Protein AF-A0A2V9FLG3-F1 (afdb_monomer_lite)

Secondary structure (DSSP, 8-state):
-HHHHHHHHHHHHHH-HHHHHHHHHHHHHHHHHHHHHHHHHTT--HHHHHHHHHHHH--HHHHHHHHHHTSHHHHHHHHHHHHHHHHHHHHH-HHHHHHHHHHHHHHHHHHHHHHHHHIIIIIS--SSS-GGG--------SS-----SSS-TT--PPPHHHHHHHHHH--SSS----EEEEEEEEEETTEEEEEEEEEE-TTHHHHTTPPPSSS----GGG------------------------------TTTTSTTTTT---TT------------------

Radius of gyration: 42.3 Å; chains: 1; bounding box: 80×62×116 Å

pLDDT: mean 70.0, std 22.3, range [25.36, 97.06]

Sequence (285 aa):
MSLLRNITIGLRSLFRKDQVDRELDEELGAYLEMEVSEKMRQGVSRKDALREVRLERGSLEVTKELVRSGGWEFFVETCWQDLHYSVRMLRKSPGFAAVAIVTLALGIGANTAIFSLTDQILLRDLPVPHPEQLFILRSPGPNHGHTWGDVDQGAQSFSYPMYKDLRERATVF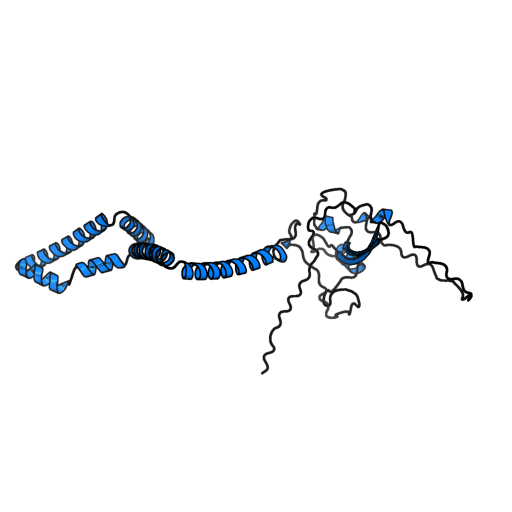SGLLACRRITVNVSGHGETQAAHADLISGNFFQTLEVQPVLGRLFASSDETVAEIQRRPSHLKQAAHGERRPADNCRRDSQGILRSANRFDAGHFYPCHHESANGAEPESNA

Structure (mmCIF, N/CA/C/O backbone):
data_AF-A0A2V9FLG3-F1
#
_entry.id   AF-A0A2V9FLG3-F1
#
loop_
_atom_site.group_PDB
_atom_site.id
_atom_site.type_symbol
_atom_site.label_atom_id
_atom_site.label_alt_id
_atom_site.label_comp_id
_atom_site.label_asym_id
_atom_site.label_entity_id
_atom_site.label_seq_id
_atom_site.pdbx_PDB_ins_code
_atom_site.Cartn_x
_atom_site.Cartn_y
_atom_site.Cartn_z
_atom_site.occupancy
_atom_site.B_iso_or_equiv
_atom_site.auth_seq_id
_atom_site.auth_comp_id
_atom_site.auth_asym_id
_atom_site.auth_atom_id
_atom_site.pdbx_PDB_model_num
ATOM 1 N N . MET A 1 1 ? -12.891 -26.444 23.889 1.00 50.06 1 MET A N 1
ATOM 2 C CA . MET A 1 1 ? -14.357 -26.468 24.122 1.00 50.06 1 MET A CA 1
ATOM 3 C C . MET A 1 1 ? -14.863 -25.413 25.123 1.00 50.06 1 MET A C 1
ATOM 5 O O . MET A 1 1 ? -16.032 -25.070 25.043 1.00 50.06 1 MET A O 1
ATOM 9 N N . SER A 1 2 ? -14.031 -24.855 26.020 1.00 59.59 2 SER A N 1
ATOM 10 C CA . SER A 1 2 ? -14.438 -23.820 27.004 1.00 59.59 2 SER A CA 1
ATOM 11 C C . SER A 1 2 ? -14.802 -22.451 26.382 1.00 59.59 2 SER A C 1
ATOM 13 O O . SER A 1 2 ? -15.798 -21.837 26.753 1.00 59.59 2 SER A O 1
ATOM 15 N N . LEU A 1 3 ? -14.061 -22.017 25.355 1.00 59.69 3 LEU A N 1
ATOM 16 C CA . LEU A 1 3 ? -14.217 -20.696 24.722 1.00 59.69 3 LEU A CA 1
ATOM 17 C C . LEU A 1 3 ? -15.566 -20.502 24.009 1.00 59.69 3 LEU A C 1
ATOM 19 O O . LEU A 1 3 ? -16.232 -19.497 24.222 1.00 59.69 3 LEU A O 1
ATOM 23 N N . LEU A 1 4 ? -16.006 -21.488 23.220 1.00 64.81 4 LEU A N 1
ATOM 24 C CA . LEU A 1 4 ? -17.288 -21.421 22.505 1.00 64.81 4 LEU A CA 1
ATOM 25 C C . LEU A 1 4 ? -18.480 -21.386 23.465 1.00 64.81 4 LEU A C 1
ATOM 27 O O . LEU A 1 4 ? -19.420 -20.638 23.228 1.00 64.81 4 LEU A O 1
ATOM 31 N N . ARG A 1 5 ? -18.415 -22.132 24.576 1.00 62.22 5 ARG A N 1
ATOM 32 C CA . ARG A 1 5 ? -19.480 -22.144 25.585 1.00 62.22 5 ARG A CA 1
ATOM 33 C C . ARG A 1 5 ? -19.577 -20.794 26.303 1.00 62.22 5 ARG A C 1
ATOM 35 O O . ARG A 1 5 ? -20.677 -20.267 26.436 1.00 62.22 5 ARG A O 1
ATOM 42 N N . ASN A 1 6 ? -18.437 -20.192 26.653 1.00 63.47 6 ASN A N 1
ATOM 43 C CA . ASN A 1 6 ? -18.374 -18.851 27.247 1.00 63.47 6 ASN A CA 1
ATOM 44 C C . ASN A 1 6 ? -18.847 -17.750 26.281 1.00 63.47 6 ASN A C 1
ATOM 46 O O . ASN A 1 6 ? -19.518 -16.810 26.698 1.00 63.47 6 ASN A O 1
ATOM 50 N N . ILE A 1 7 ? -18.559 -17.882 24.982 1.00 68.69 7 ILE A N 1
ATOM 51 C CA . ILE A 1 7 ? -19.067 -16.962 23.957 1.00 68.69 7 ILE A CA 1
ATOM 52 C C . ILE A 1 7 ? -20.583 -17.111 23.807 1.00 68.69 7 ILE A C 1
ATOM 54 O O . ILE A 1 7 ? -21.280 -16.108 23.802 1.00 68.69 7 ILE A O 1
ATOM 58 N N . THR A 1 8 ? -21.125 -18.333 23.743 1.00 67.56 8 THR A N 1
ATOM 59 C CA . THR A 1 8 ? -22.578 -18.546 23.598 1.00 67.56 8 THR A CA 1
ATOM 60 C C . THR A 1 8 ? -23.382 -18.132 24.828 1.00 67.56 8 THR A C 1
ATOM 62 O O . THR A 1 8 ? -24.490 -17.619 24.678 1.00 67.56 8 THR A O 1
ATOM 65 N N . ILE A 1 9 ? -22.833 -18.323 26.033 1.00 65.88 9 ILE A N 1
ATOM 66 C CA . ILE A 1 9 ? -23.455 -17.864 27.281 1.00 65.88 9 ILE A CA 1
ATOM 67 C C . ILE A 1 9 ? -23.440 -16.331 27.323 1.00 65.88 9 ILE A C 1
ATOM 69 O O . ILE A 1 9 ? -24.487 -15.737 27.567 1.00 65.88 9 ILE A O 1
ATOM 73 N N . GLY A 1 10 ? -22.316 -15.702 26.958 1.00 66.31 10 GLY A N 1
ATOM 74 C CA . GLY A 1 10 ? -22.226 -14.241 26.873 1.00 66.31 10 GLY A CA 1
ATOM 75 C C . GLY A 1 10 ? -23.101 -13.624 25.770 1.00 66.31 10 GLY A C 1
ATOM 76 O O . GLY A 1 10 ? -23.716 -12.579 25.936 1.00 66.31 10 GLY A O 1
ATOM 77 N N . LEU A 1 11 ? -23.260 -14.302 24.629 1.00 70.56 11 LEU A N 1
ATOM 78 C CA . LEU A 1 11 ? -24.179 -13.845 23.578 1.00 70.56 11 LEU A CA 1
ATOM 79 C C . LEU A 1 11 ? -25.634 -13.875 24.067 1.00 70.56 11 LEU A C 1
ATOM 81 O O . LEU A 1 11 ? -26.433 -13.005 23.737 1.00 70.56 11 LEU A O 1
ATOM 85 N N . ARG A 1 12 ? -25.992 -14.898 24.849 1.00 67.56 12 ARG A N 1
ATOM 86 C CA . ARG A 1 12 ? -27.343 -15.061 25.389 1.00 67.56 12 ARG A CA 1
ATOM 87 C C . ARG A 1 12 ? -27.640 -14.055 26.500 1.00 67.56 12 ARG A C 1
ATOM 89 O O . ARG A 1 12 ? -28.773 -13.585 26.567 1.00 67.56 12 ARG A O 1
ATOM 96 N N . SER A 1 13 ? -26.658 -13.711 27.326 1.00 66.44 13 SER A N 1
ATOM 97 C CA . SER A 1 13 ? -26.808 -12.720 28.395 1.00 66.44 13 SER A CA 1
ATOM 98 C C . SER A 1 13 ? -26.830 -11.276 27.855 1.00 66.44 13 SER A C 1
ATOM 100 O O . SER A 1 13 ? -27.673 -10.497 28.298 1.00 66.44 13 SER A O 1
ATOM 102 N N . LEU A 1 14 ? -26.127 -10.972 26.751 1.00 68.00 14 LEU A N 1
ATOM 103 C CA . LEU A 1 14 ? -26.322 -9.723 25.981 1.00 68.00 14 LEU A CA 1
ATOM 104 C C . LEU A 1 14 ? -27.763 -9.520 25.468 1.00 68.00 14 LEU A C 1
ATOM 106 O O . LEU A 1 14 ? -28.253 -8.394 25.443 1.00 68.00 14 LEU A O 1
ATOM 110 N N . PHE A 1 15 ? -28.456 -10.587 25.052 1.00 70.44 15 PHE A N 1
ATOM 111 C CA . PHE A 1 15 ? -29.809 -10.490 24.477 1.00 70.44 15 PHE A CA 1
ATOM 112 C C . PHE A 1 15 ? -30.954 -10.782 25.466 1.00 70.44 15 PHE A C 1
ATOM 114 O O . PHE A 1 15 ? -32.095 -10.406 25.198 1.00 70.44 15 PHE A O 1
ATOM 121 N N . ARG A 1 16 ? -30.702 -11.474 26.586 1.00 73.25 16 ARG A N 1
ATOM 122 C CA . ARG A 1 16 ? -31.720 -11.880 27.582 1.00 73.25 16 ARG A CA 1
ATOM 123 C C . ARG A 1 16 ? -31.226 -11.670 29.019 1.00 73.25 16 ARG A C 1
ATOM 125 O O . ARG A 1 16 ? -31.358 -12.562 29.857 1.00 73.25 16 ARG A O 1
ATOM 132 N N . LYS A 1 17 ? -30.688 -10.481 29.291 1.00 69.44 17 LYS A N 1
ATOM 133 C CA . LYS A 1 17 ? -30.122 -10.063 30.585 1.00 69.44 17 LYS A CA 1
ATOM 134 C C . LYS A 1 17 ? -31.036 -10.364 31.778 1.00 69.44 17 LYS A C 1
ATOM 136 O O . LYS A 1 17 ? -30.609 -11.028 32.714 1.00 69.44 17 LYS A O 1
ATOM 141 N N . ASP A 1 18 ? -32.316 -9.997 31.687 1.00 72.81 18 ASP A N 1
ATOM 142 C CA . ASP A 1 18 ? -33.294 -10.212 32.768 1.00 72.81 18 ASP A CA 1
ATOM 143 C C . ASP A 1 18 ? -33.527 -11.693 33.091 1.00 72.81 18 ASP A C 1
ATOM 145 O O . ASP A 1 18 ? -33.863 -12.055 34.216 1.00 72.81 18 ASP A O 1
ATOM 149 N N . GLN A 1 19 ? -33.370 -12.571 32.099 1.00 76.62 19 GLN A N 1
ATOM 150 C CA . GLN A 1 19 ? -33.589 -13.998 32.289 1.00 76.62 19 GLN A CA 1
ATOM 151 C C . GLN A 1 19 ? -32.367 -14.692 32.883 1.00 76.62 19 GLN A C 1
ATOM 153 O O . GLN A 1 19 ? -32.535 -15.583 33.708 1.00 76.62 19 GLN A O 1
ATOM 158 N N . VAL A 1 20 ? -31.164 -14.272 32.485 1.00 72.75 20 VAL A N 1
ATOM 159 C CA . VAL A 1 20 ? -29.911 -14.798 33.040 1.00 72.75 20 VAL A CA 1
ATOM 160 C C . VAL A 1 20 ? -29.726 -14.335 34.484 1.00 72.75 20 VAL A C 1
ATOM 162 O O . VAL A 1 20 ? -29.356 -15.142 35.329 1.00 72.75 20 VAL A O 1
ATOM 165 N N . ASP A 1 21 ? -30.078 -13.085 34.795 1.00 73.00 21 ASP A N 1
ATOM 166 C CA . ASP A 1 21 ? -30.088 -12.582 36.173 1.00 73.00 21 ASP A CA 1
ATOM 167 C C . ASP A 1 21 ? -31.011 -13.408 37.074 1.00 73.00 21 ASP A C 1
ATOM 169 O O . ASP A 1 21 ? -30.635 -13.755 38.193 1.00 73.00 21 ASP A O 1
ATOM 173 N N . ARG A 1 22 ? -32.203 -13.752 36.575 1.00 79.25 22 ARG A N 1
ATOM 174 C CA . ARG A 1 22 ? -33.184 -14.523 37.341 1.00 79.25 22 ARG A CA 1
ATOM 175 C C . ARG A 1 22 ? -32.749 -15.973 37.555 1.00 79.25 22 ARG A C 1
ATOM 177 O O . ARG A 1 22 ? -32.953 -16.507 38.634 1.00 79.25 22 ARG A O 1
ATOM 184 N N . GLU A 1 23 ? -32.134 -16.589 36.549 1.00 79.00 23 GLU A N 1
ATOM 185 C CA . GLU A 1 23 ? -31.582 -17.948 36.641 1.00 79.00 23 GLU A CA 1
ATOM 186 C C . GLU A 1 23 ? -30.419 -18.004 37.648 1.00 79.00 23 GLU A C 1
ATOM 188 O O . GLU A 1 23 ? -30.351 -18.915 38.471 1.00 79.00 23 GLU A O 1
ATOM 193 N N . LEU A 1 24 ? -29.567 -16.972 37.661 1.00 76.00 24 LEU A N 1
ATOM 194 C CA . LEU A 1 24 ? -28.476 -16.834 38.626 1.00 76.00 24 LEU A CA 1
ATOM 195 C C . LEU A 1 24 ? -28.996 -16.607 40.060 1.00 76.00 24 LEU A C 1
ATOM 197 O O . LEU A 1 24 ? -28.447 -17.167 41.008 1.00 76.00 24 LEU A O 1
ATOM 201 N N . ASP A 1 25 ? -30.070 -15.828 40.224 1.00 81.75 25 ASP A N 1
ATOM 202 C CA . ASP A 1 25 ? -30.749 -15.635 41.515 1.00 81.75 25 ASP A CA 1
ATOM 203 C C . ASP A 1 25 ? -31.404 -16.917 42.035 1.00 81.75 25 ASP A C 1
ATOM 205 O O . ASP A 1 25 ? -31.311 -17.224 43.226 1.00 81.75 25 ASP A O 1
ATOM 209 N N . GLU A 1 26 ? -32.045 -17.679 41.148 1.00 84.81 26 GLU A N 1
ATOM 210 C CA . GLU A 1 26 ? -32.651 -18.970 41.472 1.00 84.81 26 GLU A CA 1
ATOM 211 C C . GLU A 1 26 ? -31.582 -19.990 41.907 1.00 84.81 26 GLU A C 1
ATOM 213 O O . GLU A 1 26 ? -31.751 -20.641 42.941 1.00 84.81 26 GLU A O 1
ATOM 218 N N . GLU A 1 27 ? -30.450 -20.088 41.196 1.00 83.12 27 GLU A N 1
ATOM 219 C CA . GLU A 1 27 ? -29.344 -20.978 41.581 1.00 83.12 27 GLU A CA 1
ATOM 220 C C . GLU A 1 27 ? -28.725 -20.586 42.928 1.00 83.12 27 GLU A C 1
ATOM 222 O O . GLU A 1 27 ? -28.570 -21.435 43.810 1.00 83.12 27 GLU A O 1
ATOM 227 N N . LEU A 1 28 ? -28.388 -19.306 43.123 1.00 80.81 28 LEU A N 1
ATOM 228 C CA . LEU A 1 28 ? -27.790 -18.827 44.374 1.00 80.81 28 LEU A CA 1
ATOM 229 C C . LEU A 1 28 ? -28.742 -19.013 45.566 1.00 80.81 28 LEU A C 1
ATOM 231 O O . LEU A 1 28 ? -28.301 -19.405 46.650 1.00 80.81 28 LEU A O 1
ATOM 235 N N . GLY A 1 29 ? -30.043 -18.784 45.361 1.00 83.44 29 GLY A N 1
ATOM 236 C CA . GLY A 1 29 ? -31.085 -19.044 46.354 1.00 83.44 29 GLY A CA 1
ATOM 237 C C . GLY A 1 29 ? -31.185 -20.526 46.723 1.00 83.44 29 GLY A C 1
ATOM 238 O O . GLY A 1 29 ? -31.197 -20.863 47.908 1.00 83.44 29 GLY A O 1
ATOM 239 N N . ALA A 1 30 ? -31.174 -21.420 45.730 1.00 84.38 30 ALA A N 1
ATOM 240 C CA . ALA A 1 30 ? -31.225 -22.866 45.947 1.00 84.38 30 ALA A CA 1
ATOM 241 C C . ALA A 1 30 ? -29.998 -23.389 46.716 1.00 84.38 30 ALA A C 1
ATOM 243 O O . ALA A 1 30 ? -30.137 -24.218 47.620 1.00 84.38 30 ALA A O 1
ATOM 244 N N . TYR A 1 31 ? -28.801 -22.872 46.416 1.00 81.75 31 TYR A N 1
ATOM 245 C CA . TYR A 1 31 ? -27.589 -23.198 47.175 1.00 81.75 31 TYR A CA 1
ATOM 246 C C . TYR A 1 31 ? -27.697 -22.783 48.647 1.00 81.75 31 TYR A C 1
ATOM 248 O O . TYR A 1 31 ? -27.320 -23.560 49.525 1.00 81.75 31 TYR A O 1
ATOM 256 N N . LEU A 1 32 ? -28.245 -21.595 48.927 1.00 83.44 32 LEU A N 1
ATOM 257 C CA . LEU A 1 32 ? -28.441 -21.118 50.297 1.00 83.44 32 LEU A CA 1
ATOM 258 C C . LEU A 1 32 ? -29.450 -21.994 51.062 1.00 83.44 32 LEU A C 1
ATOM 260 O O . LEU A 1 32 ? -29.218 -22.346 52.218 1.00 83.44 32 LEU A O 1
ATOM 264 N N . GLU A 1 33 ? -30.569 -22.365 50.435 1.00 86.56 33 GLU A N 1
ATOM 265 C CA . GLU A 1 33 ? -31.595 -23.201 51.073 1.00 86.56 33 GLU A CA 1
ATOM 266 C C . GLU A 1 33 ? -31.094 -24.607 51.413 1.00 86.56 33 GLU A C 1
ATOM 268 O O . GLU A 1 33 ? -31.426 -25.145 52.476 1.00 86.56 33 GLU A O 1
ATOM 273 N N . MET A 1 34 ? -30.274 -25.192 50.541 1.00 86.12 34 MET A N 1
ATOM 274 C CA . MET A 1 34 ? -29.653 -26.494 50.772 1.00 86.12 34 MET A CA 1
ATOM 275 C C . MET A 1 34 ? -28.730 -26.466 51.998 1.00 86.12 34 MET A C 1
ATOM 277 O O . MET A 1 34 ? -28.849 -27.319 52.877 1.00 86.12 34 MET A O 1
ATOM 281 N N . GLU A 1 35 ? -27.878 -25.450 52.112 1.00 84.00 35 GLU A N 1
ATOM 282 C CA . GLU A 1 35 ? -26.904 -25.316 53.204 1.00 84.00 35 GLU A CA 1
ATOM 283 C C . GLU A 1 35 ? -27.585 -25.033 54.555 1.00 84.00 35 GLU A C 1
ATOM 285 O O . GLU A 1 35 ? -27.232 -25.609 55.587 1.00 84.00 35 GLU A O 1
ATOM 290 N N . VAL A 1 36 ? -28.654 -24.228 54.542 1.00 87.56 36 VAL A N 1
ATOM 291 C CA . VAL A 1 36 ? -29.524 -24.018 55.710 1.00 87.56 36 VAL A CA 1
ATOM 292 C C . VAL A 1 36 ? -30.190 -25.326 56.137 1.00 87.56 36 VAL A C 1
ATOM 294 O O . VAL A 1 36 ? -30.237 -25.631 57.328 1.00 87.56 36 VAL A O 1
ATOM 297 N N . SER A 1 37 ? -30.692 -26.114 55.185 1.00 87.56 37 SER A N 1
ATOM 298 C CA . SER A 1 37 ? -31.345 -27.398 55.467 1.00 87.56 37 SER A CA 1
ATOM 299 C C . SER A 1 37 ? -30.378 -28.421 56.067 1.00 87.56 37 SER A C 1
ATOM 301 O O . SER A 1 37 ? -30.764 -29.218 56.922 1.00 87.56 37 SER A O 1
ATOM 303 N N . GLU A 1 38 ? -29.110 -28.385 55.665 1.00 87.69 38 GLU A N 1
ATOM 304 C CA . GLU A 1 38 ? -28.064 -29.258 56.193 1.00 87.69 38 GLU A CA 1
ATOM 305 C C . GLU A 1 38 ? -27.663 -28.885 57.626 1.00 87.69 38 GLU A C 1
ATOM 307 O O . GLU A 1 38 ? -27.632 -29.752 58.502 1.00 87.69 38 GLU A O 1
ATOM 312 N N . LYS A 1 39 ? -27.502 -27.589 57.922 1.00 85.38 39 LYS A N 1
ATOM 313 C CA . LYS A 1 39 ? -27.323 -27.084 59.298 1.00 85.38 39 LYS A CA 1
ATOM 314 C C . LYS A 1 39 ? -28.532 -27.399 60.187 1.00 85.38 39 LYS A C 1
ATOM 316 O O . LYS A 1 39 ? -28.379 -27.760 61.353 1.00 85.38 39 LYS A O 1
ATOM 321 N N . MET A 1 40 ? -29.745 -27.347 59.634 1.00 88.12 40 MET A N 1
ATOM 322 C CA . MET A 1 40 ? -30.953 -27.773 60.349 1.00 88.12 40 MET A CA 1
ATOM 323 C C . MET A 1 40 ? -30.955 -29.278 60.653 1.00 88.12 40 MET A C 1
ATOM 325 O O . MET A 1 40 ? -31.372 -29.675 61.741 1.00 88.12 40 MET A O 1
ATOM 329 N N . ARG A 1 41 ? -30.446 -30.127 59.747 1.00 87.44 41 ARG A N 1
ATOM 330 C CA . ARG A 1 41 ? -30.260 -31.570 60.005 1.00 87.44 41 ARG A CA 1
ATOM 331 C C . ARG A 1 41 ? -29.233 -31.851 61.103 1.00 87.44 41 ARG A C 1
ATOM 333 O O . ARG A 1 41 ? -29.352 -32.862 61.785 1.00 87.44 41 ARG A O 1
ATOM 340 N N . GLN A 1 42 ? -28.275 -30.951 61.303 1.00 87.00 42 GLN A N 1
ATOM 341 C CA . GLN A 1 42 ? -27.304 -30.999 62.401 1.00 87.00 42 GLN A CA 1
ATOM 342 C C . GLN A 1 42 ? -27.874 -30.481 63.739 1.00 87.00 42 GLN A C 1
ATOM 344 O O . GLN A 1 42 ? -27.160 -30.446 64.737 1.00 87.00 42 GLN A O 1
ATOM 349 N N . GLY A 1 43 ? -29.165 -30.123 63.787 1.00 84.31 43 GLY A N 1
ATOM 350 C CA . GLY A 1 43 ? -29.886 -29.768 65.013 1.00 84.31 43 GLY A CA 1
ATOM 351 C C . GLY A 1 43 ? -30.002 -28.267 65.290 1.00 84.31 43 GLY A C 1
ATOM 352 O O . GLY A 1 43 ? -30.516 -27.884 66.340 1.00 84.31 43 GLY A O 1
ATOM 353 N N . VAL A 1 44 ? -29.558 -27.407 64.369 1.00 88.50 44 VAL A N 1
ATOM 354 C CA . VAL A 1 44 ? -29.601 -25.946 64.535 1.00 88.50 44 VAL A CA 1
ATOM 355 C C . VAL A 1 44 ? -30.975 -25.391 64.129 1.00 88.50 44 VAL A C 1
ATOM 357 O O . VAL A 1 44 ? -31.572 -25.806 63.135 1.00 88.50 44 VAL A O 1
ATOM 360 N N . SER A 1 45 ? -31.504 -24.427 64.887 1.00 88.19 45 SER A N 1
ATOM 361 C CA . SER A 1 45 ? -32.766 -23.742 64.565 1.00 88.19 45 SER A CA 1
ATOM 362 C C . SER A 1 45 ? -32.658 -22.983 63.232 1.00 88.19 45 SER A C 1
ATOM 364 O O . SER A 1 45 ? -31.625 -22.391 62.930 1.00 88.19 45 SER A O 1
ATOM 366 N N . ARG A 1 46 ? -33.734 -22.940 62.430 1.00 85.06 46 ARG A N 1
ATOM 367 C CA . ARG A 1 46 ? -33.737 -22.317 61.085 1.00 85.06 46 ARG A CA 1
ATOM 368 C C . ARG A 1 46 ? -33.228 -20.871 61.073 1.00 85.06 46 ARG A C 1
ATOM 370 O O . ARG A 1 46 ? -32.546 -20.468 60.134 1.00 85.06 46 ARG A O 1
ATOM 377 N N . LYS A 1 47 ? -33.579 -20.077 62.092 1.00 84.88 47 LYS A N 1
ATOM 378 C CA . LYS A 1 47 ? -33.137 -18.675 62.200 1.00 84.88 47 LYS A CA 1
ATOM 379 C C . LYS A 1 47 ? -31.639 -18.573 62.476 1.00 84.88 47 LYS A C 1
ATOM 381 O O . LYS A 1 47 ? -30.994 -17.679 61.933 1.00 84.88 47 LYS A O 1
ATOM 386 N N . ASP A 1 48 ? -31.108 -19.491 63.273 1.00 85.44 48 ASP A N 1
ATOM 387 C CA . ASP A 1 48 ? -29.695 -19.520 63.643 1.00 85.44 48 ASP A CA 1
ATOM 388 C C . ASP A 1 48 ? -28.852 -20.090 62.494 1.00 85.44 48 ASP A C 1
ATOM 390 O O . ASP A 1 48 ? -27.853 -19.485 62.124 1.00 85.44 48 ASP A O 1
ATOM 394 N N . ALA A 1 49 ? -29.342 -21.130 61.809 1.00 84.94 49 ALA A N 1
ATOM 395 C CA . ALA A 1 49 ? -28.744 -21.677 60.590 1.00 84.94 49 ALA A CA 1
ATOM 396 C C . ALA A 1 49 ? -28.634 -20.626 59.469 1.00 84.94 49 ALA A C 1
ATOM 398 O O . ALA A 1 49 ? -27.578 -20.473 58.864 1.00 84.94 49 ALA A O 1
ATOM 399 N N . LEU A 1 50 ? -29.689 -19.837 59.225 1.00 82.31 50 LEU A N 1
ATOM 400 C CA . LEU A 1 50 ? -29.656 -18.740 58.244 1.00 82.31 50 LEU A CA 1
ATOM 401 C C . LEU A 1 50 ? -28.634 -17.657 58.598 1.00 82.31 50 LEU A C 1
ATOM 403 O O . LEU A 1 50 ? -28.023 -17.061 57.710 1.00 82.31 50 LEU A O 1
ATOM 407 N N . ARG A 1 51 ? -28.484 -17.362 59.891 1.00 82.56 51 ARG A N 1
ATOM 408 C CA . ARG A 1 51 ? -27.531 -16.363 60.370 1.00 82.56 51 ARG A CA 1
ATOM 409 C C . ARG A 1 51 ? -26.100 -16.869 60.234 1.00 82.56 51 ARG A C 1
ATOM 411 O O . ARG A 1 51 ? -25.260 -16.118 59.755 1.00 82.56 51 ARG A O 1
ATOM 418 N N . GLU A 1 52 ? -25.842 -18.118 60.607 1.00 84.25 52 GLU A N 1
ATOM 419 C CA . GLU A 1 52 ? -24.533 -18.753 60.454 1.00 84.25 52 GLU A CA 1
ATOM 420 C C . GLU A 1 52 ? -24.111 -18.854 58.989 1.00 84.25 52 GLU A C 1
ATOM 422 O O . GLU A 1 52 ? -23.024 -18.401 58.654 1.00 84.25 52 GLU A O 1
ATOM 427 N N . VAL A 1 53 ? -24.986 -19.333 58.098 1.00 83.31 53 VAL A N 1
ATOM 428 C CA . VAL A 1 53 ? -24.679 -19.449 56.661 1.00 83.31 53 VAL A CA 1
ATOM 429 C C . VAL A 1 53 ? -24.367 -18.080 56.043 1.00 83.31 53 VAL A C 1
ATOM 431 O O . VAL A 1 53 ? -23.421 -17.947 55.271 1.00 83.31 53 VAL A O 1
ATOM 434 N N . ARG A 1 54 ? -25.103 -17.023 56.421 1.00 79.25 54 ARG A N 1
ATOM 435 C CA . ARG A 1 54 ? -24.809 -15.650 55.966 1.00 79.25 54 ARG A CA 1
ATOM 436 C C . ARG A 1 54 ? -23.480 -15.109 56.493 1.00 79.25 54 ARG A C 1
ATOM 438 O O . ARG A 1 54 ? -22.842 -14.319 55.803 1.00 79.25 54 ARG A O 1
ATOM 445 N N . LEU A 1 55 ? -23.080 -15.494 57.704 1.00 81.50 55 LEU A N 1
ATOM 446 C CA . LEU A 1 55 ? -21.796 -15.097 58.285 1.00 81.50 55 LEU A CA 1
ATOM 447 C C . LEU A 1 55 ? -20.626 -15.874 57.663 1.00 81.50 55 LEU A C 1
ATOM 449 O O . LEU A 1 55 ? -19.568 -15.289 57.464 1.00 81.50 55 LEU A O 1
ATOM 453 N N . GLU A 1 56 ? -20.821 -17.152 57.326 1.00 79.25 56 GLU A N 1
ATOM 454 C CA . GLU A 1 56 ? -19.803 -18.015 56.711 1.00 79.25 56 GLU A CA 1
ATOM 455 C C . GLU A 1 56 ? -19.578 -17.701 55.222 1.00 79.25 56 GLU A C 1
ATOM 457 O O . GLU A 1 56 ? -18.431 -17.615 54.789 1.00 79.25 56 GLU A O 1
ATOM 462 N N . ARG A 1 57 ? -20.642 -17.501 54.428 1.00 69.81 57 ARG A N 1
ATOM 463 C CA . ARG A 1 57 ? -20.526 -17.255 52.975 1.00 69.81 57 ARG A CA 1
ATOM 464 C C . ARG A 1 57 ? -20.369 -15.790 52.570 1.00 69.81 57 ARG A C 1
ATOM 466 O O . ARG A 1 57 ? -19.960 -15.517 51.444 1.00 69.81 57 ARG A O 1
ATOM 473 N N . GLY A 1 58 ? -20.675 -14.846 53.456 1.00 71.38 58 GLY A N 1
ATOM 474 C CA . GLY A 1 58 ? -20.668 -13.420 53.130 1.00 71.38 58 GLY A CA 1
ATOM 475 C C . GLY A 1 58 ? -21.862 -12.979 52.270 1.00 71.38 58 GLY A C 1
ATOM 476 O O . GLY A 1 58 ? -22.878 -13.667 52.163 1.00 71.38 58 GLY A O 1
ATOM 477 N N . SER A 1 59 ? -21.773 -11.776 51.692 1.00 73.50 59 SER A N 1
ATOM 478 C CA . SER A 1 59 ? -22.865 -11.183 50.908 1.00 73.50 59 SER A CA 1
ATOM 479 C C . SER A 1 59 ? -22.965 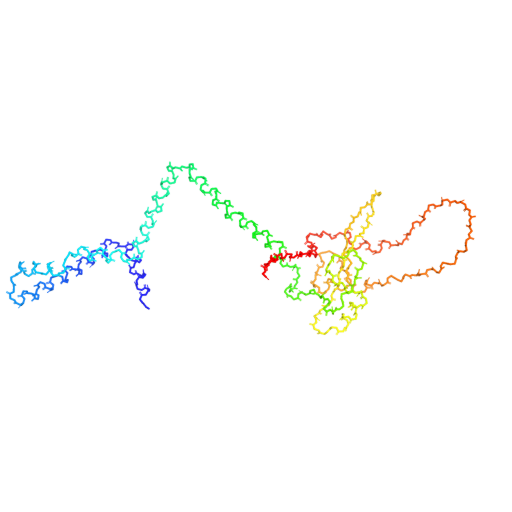-11.833 49.526 1.00 73.50 59 SER A C 1
ATOM 481 O O . SER A 1 59 ? -22.109 -11.605 48.673 1.00 73.50 59 SER A O 1
ATOM 483 N N . LEU A 1 60 ? -24.033 -12.603 49.296 1.00 68.19 60 LEU A N 1
ATOM 484 C CA . LEU A 1 60 ? -24.349 -13.224 48.001 1.00 68.19 60 LEU A CA 1
ATOM 485 C C . LEU A 1 60 ? -24.386 -12.216 46.840 1.00 68.19 60 LEU A C 1
ATOM 487 O O . LEU A 1 60 ? -24.032 -12.566 45.716 1.00 68.19 60 LEU A O 1
ATOM 491 N N . GLU A 1 61 ? -24.737 -10.960 47.122 1.00 68.56 61 GLU A N 1
ATOM 492 C CA . GLU A 1 61 ? -24.723 -9.874 46.134 1.00 68.56 61 GLU A CA 1
ATOM 493 C C . GLU A 1 61 ? -23.321 -9.622 45.568 1.00 68.56 61 GLU A C 1
ATOM 495 O O . GLU A 1 61 ? -23.163 -9.385 44.375 1.00 68.56 61 GLU A O 1
ATOM 500 N N . VAL A 1 62 ? -22.276 -9.768 46.389 1.00 70.25 62 VAL A N 1
ATOM 501 C CA . VAL A 1 62 ? -20.887 -9.575 45.945 1.00 70.25 62 VAL A CA 1
ATOM 502 C C . VAL A 1 62 ? -20.459 -10.707 45.011 1.00 70.25 62 VAL A C 1
ATOM 504 O O . VAL A 1 62 ? -19.785 -10.469 44.011 1.00 70.25 62 VAL A O 1
ATOM 507 N N . THR A 1 63 ? -20.874 -11.946 45.295 1.00 67.31 63 THR A N 1
ATOM 508 C CA . THR A 1 63 ? -20.608 -13.094 44.414 1.00 67.31 63 THR A CA 1
ATOM 509 C C . THR A 1 63 ? -21.346 -12.951 43.085 1.00 67.31 63 THR A C 1
ATOM 511 O O . THR A 1 63 ? -20.763 -13.210 42.032 1.00 67.31 63 THR A O 1
ATOM 514 N N . LYS A 1 64 ? -22.595 -12.475 43.117 1.00 70.44 64 LYS A N 1
ATOM 515 C CA . LYS A 1 64 ? -23.387 -12.179 41.919 1.00 70.44 64 LYS A CA 1
ATOM 516 C C . LYS A 1 64 ? -22.714 -11.107 41.057 1.00 70.44 64 LYS A C 1
ATOM 518 O O . LYS A 1 64 ? -22.591 -11.274 39.846 1.00 70.44 64 LYS A O 1
ATOM 523 N N . GLU A 1 65 ? -22.208 -10.046 41.677 1.00 66.50 65 GLU A N 1
ATOM 524 C CA . GLU A 1 65 ? -21.542 -8.943 40.982 1.00 66.50 65 GLU A CA 1
ATOM 525 C C . GLU A 1 65 ? -20.174 -9.337 40.392 1.00 66.50 65 GLU A C 1
ATOM 527 O O . GLU A 1 65 ? -19.836 -8.919 39.283 1.00 66.50 65 GLU A O 1
ATOM 532 N N . LEU A 1 66 ? -19.420 -10.225 41.051 1.00 66.25 66 LEU A N 1
ATOM 533 C CA . LEU A 1 66 ? -18.174 -10.806 40.524 1.00 66.25 66 LEU A CA 1
ATOM 534 C C . LEU A 1 66 ? -18.401 -11.676 39.281 1.00 66.25 66 LEU A C 1
ATOM 536 O O . LEU A 1 66 ? -17.654 -11.575 38.308 1.00 66.25 66 LEU A O 1
ATOM 540 N N . VAL A 1 67 ? -19.441 -12.515 39.286 1.00 66.69 67 VAL A N 1
ATOM 541 C CA . VAL A 1 67 ? -19.789 -13.332 38.111 1.00 66.69 67 VAL A CA 1
ATOM 542 C C . VAL A 1 67 ? -20.271 -12.444 36.963 1.00 66.69 67 VAL A C 1
ATOM 544 O O . VAL A 1 67 ? -19.900 -12.668 35.811 1.00 66.69 67 VAL A O 1
ATOM 547 N N . ARG A 1 68 ? -21.026 -11.387 37.279 1.00 66.25 68 ARG A N 1
ATOM 548 C CA . ARG A 1 68 ? -21.551 -10.425 36.304 1.00 66.25 68 ARG A CA 1
ATOM 549 C C . ARG A 1 68 ? -20.466 -9.559 35.655 1.00 66.25 68 ARG A C 1
ATOM 551 O O . ARG A 1 68 ? -20.549 -9.270 34.466 1.00 66.25 68 ARG A O 1
ATOM 558 N N . SER A 1 69 ? -19.444 -9.165 36.414 1.00 63.16 69 SER A N 1
ATOM 559 C CA . SER A 1 69 ? -18.325 -8.336 35.934 1.00 63.16 69 SER A CA 1
ATOM 560 C C . SER A 1 69 ? -17.207 -9.133 35.246 1.00 63.16 69 SER A C 1
ATOM 562 O O . SER A 1 69 ? -16.406 -8.557 34.513 1.00 63.16 69 SER A O 1
ATOM 564 N N . GLY A 1 70 ? -17.162 -10.457 35.424 1.00 67.00 70 GLY A N 1
ATOM 565 C CA . GLY A 1 70 ? -16.173 -11.333 34.783 1.00 67.00 70 GLY A CA 1
ATOM 566 C C . GLY A 1 70 ? -16.448 -11.662 33.308 1.00 67.00 70 GLY A C 1
ATOM 567 O O . GLY A 1 70 ? -15.592 -12.248 32.642 1.00 67.00 70 GLY A O 1
ATOM 568 N N . GLY A 1 71 ? -17.629 -11.319 32.784 1.00 70.81 71 GLY A N 1
ATOM 569 C CA . GLY A 1 71 ? -18.042 -11.622 31.411 1.00 70.81 71 GLY A CA 1
ATOM 570 C C . GLY A 1 71 ? -17.592 -10.577 30.382 1.00 70.81 71 GLY A C 1
ATOM 571 O O . GLY A 1 71 ? -17.676 -9.374 30.613 1.00 70.81 71 GLY A O 1
ATOM 572 N N . TRP A 1 72 ? -17.191 -11.024 29.186 1.00 72.75 72 TRP A N 1
ATOM 573 C CA . TRP A 1 72 ? -16.854 -10.139 28.052 1.00 72.75 72 TRP A CA 1
ATOM 574 C C . TRP A 1 72 ? -18.042 -9.278 27.578 1.00 72.75 72 TRP A C 1
ATOM 576 O O . TRP A 1 72 ? -17.865 -8.221 26.984 1.00 72.75 72 TRP A O 1
ATOM 586 N N . GLU A 1 73 ? -19.261 -9.713 27.870 1.00 77.25 73 GLU A N 1
ATOM 587 C CA . GLU A 1 73 ? -20.508 -8.988 27.631 1.00 77.25 73 GLU A CA 1
ATOM 588 C C . GLU A 1 73 ? -20.620 -7.677 28.406 1.00 77.25 73 GLU A C 1
ATOM 590 O O . GLU A 1 73 ? -21.030 -6.662 27.844 1.00 77.25 73 GLU A O 1
ATOM 595 N N . PHE A 1 74 ? -20.178 -7.670 29.665 1.00 77.12 74 PHE A N 1
ATOM 596 C CA . PHE A 1 74 ? -20.133 -6.465 30.478 1.00 77.12 74 PHE A CA 1
ATOM 597 C C . PHE A 1 74 ? -19.149 -5.452 29.884 1.00 77.12 74 PHE A C 1
ATOM 599 O O . PHE A 1 74 ? -19.453 -4.262 29.822 1.00 77.12 74 PHE A O 1
ATOM 606 N N . PHE A 1 75 ? -18.012 -5.924 29.357 1.00 78.69 75 PHE A N 1
ATOM 607 C CA . PHE A 1 75 ? -17.070 -5.078 28.620 1.00 78.69 75 PHE A CA 1
ATOM 608 C C . PHE A 1 75 ? -17.702 -4.474 27.365 1.00 78.69 75 PHE A C 1
ATOM 610 O O . PHE A 1 75 ? -17.549 -3.280 27.136 1.00 78.69 75 PHE A O 1
ATOM 617 N N . VAL A 1 76 ? -18.439 -5.255 26.569 1.00 84.81 76 VAL A N 1
ATOM 618 C CA . VAL A 1 76 ? -19.102 -4.745 25.355 1.00 84.81 76 VAL A CA 1
ATOM 619 C C . VAL A 1 76 ? -20.160 -3.701 25.691 1.00 84.81 76 VAL A C 1
ATOM 621 O O . VAL A 1 76 ? -20.209 -2.657 25.041 1.00 84.81 76 VAL A O 1
ATOM 624 N N . GLU A 1 77 ? -20.983 -3.945 26.708 1.00 83.31 77 GLU A N 1
ATOM 625 C CA . GLU A 1 77 ? -22.009 -2.989 27.117 1.00 83.31 77 GLU A CA 1
ATOM 626 C C . GLU A 1 77 ? -21.390 -1.708 27.690 1.00 83.31 77 GLU A C 1
ATOM 628 O O . GLU A 1 77 ? -21.805 -0.615 27.308 1.00 83.31 77 GLU A O 1
ATOM 633 N N . THR A 1 78 ? -20.327 -1.831 28.491 1.00 86.25 78 THR A N 1
ATOM 634 C CA . THR A 1 78 ? -19.555 -0.682 28.992 1.00 86.25 78 THR A CA 1
ATOM 635 C C . THR A 1 78 ? -18.938 0.107 27.837 1.00 86.25 78 THR A C 1
ATOM 637 O O . THR A 1 78 ? -19.138 1.314 27.747 1.00 86.25 78 THR A O 1
ATOM 640 N N . CYS A 1 79 ? -18.285 -0.561 26.878 1.00 89.62 79 CYS A N 1
ATOM 641 C CA . CYS A 1 79 ? -17.726 0.091 25.694 1.00 89.62 79 CYS A CA 1
ATOM 642 C C . CYS A 1 79 ? -18.800 0.782 24.846 1.00 89.62 79 CYS A C 1
ATOM 644 O O . CYS A 1 79 ? -18.552 1.861 24.310 1.00 89.62 79 CYS A O 1
ATOM 646 N N . TRP A 1 80 ? -19.991 0.191 24.708 1.00 89.69 80 TRP A N 1
ATOM 647 C CA . TRP A 1 80 ? -21.101 0.815 23.989 1.00 89.69 80 TRP A CA 1
ATOM 648 C C . TRP A 1 80 ? -21.605 2.068 24.708 1.00 89.69 80 TRP A C 1
ATOM 650 O O . TRP A 1 80 ? -21.812 3.106 24.075 1.00 89.69 80 TRP A O 1
ATOM 660 N N . GLN A 1 81 ? -21.759 1.996 26.031 1.00 90.12 81 GLN A N 1
ATOM 661 C CA . GLN A 1 81 ? -22.159 3.130 26.858 1.00 90.12 81 GLN A CA 1
ATOM 662 C C . GLN A 1 81 ? -21.124 4.261 26.789 1.00 90.12 81 GLN A C 1
ATOM 664 O O . GLN A 1 81 ? -21.494 5.415 26.550 1.00 90.12 81 GLN A O 1
ATOM 669 N N . ASP A 1 82 ? -19.840 3.920 26.890 1.00 93.50 82 ASP A N 1
ATOM 670 C CA . ASP A 1 82 ? -18.714 4.845 26.779 1.00 93.50 82 ASP A CA 1
ATOM 671 C C . ASP A 1 82 ? -18.612 5.458 25.384 1.00 93.50 82 ASP A C 1
ATOM 673 O O . ASP A 1 82 ? -18.376 6.661 25.259 1.00 93.50 82 ASP A O 1
ATOM 677 N N . LEU A 1 83 ? -18.844 4.684 24.320 1.00 93.56 83 LEU A N 1
ATOM 678 C CA . LEU A 1 83 ? -18.887 5.193 22.949 1.00 93.56 83 LEU A CA 1
ATOM 679 C C . LEU A 1 83 ? -20.023 6.206 22.784 1.00 93.56 83 LEU A C 1
ATOM 681 O O . LEU A 1 83 ? -19.811 7.306 22.270 1.00 93.56 83 LEU A O 1
ATOM 685 N N . HIS A 1 84 ? -21.225 5.871 23.253 1.00 93.44 84 HIS A N 1
ATOM 686 C CA . HIS A 1 84 ? -22.390 6.748 23.156 1.00 93.44 84 HIS A CA 1
ATOM 687 C C . HIS A 1 84 ? -22.185 8.041 23.959 1.00 93.44 84 HIS A C 1
ATOM 689 O O . HIS A 1 84 ? -22.516 9.142 23.499 1.00 93.44 84 HIS A O 1
ATOM 695 N N . TYR A 1 85 ? -21.583 7.921 25.144 1.00 92.44 85 TYR A N 1
ATOM 696 C CA . TYR A 1 85 ? -21.193 9.050 25.979 1.00 92.44 85 TYR A CA 1
ATOM 697 C C . TYR A 1 85 ? -20.121 9.915 25.302 1.00 92.44 85 TYR A C 1
ATOM 699 O O . TYR A 1 85 ? -20.282 11.135 25.215 1.00 92.44 85 TYR A O 1
ATOM 707 N N . SER A 1 86 ? -19.085 9.297 24.735 1.00 91.44 86 SER A N 1
ATOM 708 C CA . SER A 1 86 ? -17.994 9.972 24.026 1.00 91.44 86 SER A CA 1
ATOM 709 C C . SER A 1 86 ? -18.501 10.732 22.805 1.00 91.44 86 SER A C 1
ATOM 711 O O . SER A 1 86 ? -18.170 11.901 22.623 1.00 91.44 86 SER A O 1
ATOM 713 N N . VAL A 1 87 ? -19.390 10.134 22.005 1.00 91.69 87 VAL A N 1
ATOM 714 C CA . VAL A 1 87 ? -20.035 10.809 20.865 1.00 91.69 87 VAL A CA 1
ATOM 715 C C . VAL A 1 87 ? -20.863 12.005 21.336 1.00 91.69 87 VAL A C 1
ATOM 717 O O . VAL A 1 87 ? -20.804 13.081 20.737 1.00 91.69 87 VAL A O 1
ATOM 720 N N . ARG A 1 88 ? -21.618 11.867 22.433 1.00 92.88 88 ARG A N 1
ATOM 721 C CA . ARG A 1 88 ? -22.371 12.990 23.014 1.00 92.88 88 ARG A CA 1
ATOM 722 C C . ARG A 1 88 ? -21.438 14.100 23.504 1.00 92.88 88 ARG A C 1
ATOM 724 O O . ARG A 1 88 ? -21.779 15.272 23.359 1.00 92.88 88 ARG A O 1
ATOM 731 N N . MET A 1 89 ? -20.279 13.749 24.055 1.00 91.00 89 MET A N 1
ATOM 732 C CA . MET A 1 89 ? -19.263 14.696 24.510 1.00 91.00 89 MET A CA 1
ATOM 733 C C . MET A 1 89 ? -18.612 15.434 23.333 1.00 91.00 89 MET A C 1
ATOM 735 O O . MET A 1 89 ? -18.572 16.661 23.346 1.00 91.00 89 MET A O 1
ATOM 739 N N . LEU A 1 90 ? -18.232 14.721 22.269 1.00 90.38 90 LEU A N 1
ATOM 740 C CA . LEU A 1 90 ? -17.688 15.303 21.036 1.00 90.38 90 LEU A CA 1
ATOM 741 C C . LEU A 1 90 ? -18.673 16.277 20.370 1.00 90.38 90 LEU A C 1
ATOM 743 O O . LEU A 1 90 ? -18.271 17.330 19.883 1.00 90.38 90 LEU A O 1
ATOM 747 N N . ARG A 1 91 ? -19.981 15.979 20.402 1.00 90.75 91 ARG A N 1
ATOM 748 C CA . ARG A 1 91 ? -21.029 16.889 19.895 1.00 90.75 91 ARG A CA 1
ATOM 749 C C . ARG A 1 91 ? -21.210 18.144 20.751 1.00 90.75 91 ARG A C 1
ATOM 751 O O . ARG A 1 91 ? -21.676 19.154 20.233 1.00 90.75 91 ARG A O 1
ATOM 758 N N . LYS A 1 92 ? -20.863 18.099 22.043 1.00 90.94 92 LYS A N 1
ATOM 759 C CA . LYS A 1 92 ? -20.903 19.272 22.934 1.00 90.94 92 LYS A CA 1
ATOM 760 C C . LYS A 1 92 ? -19.700 20.200 22.743 1.00 90.94 92 LYS A C 1
ATOM 762 O O . LYS A 1 92 ? -19.833 21.391 23.002 1.00 90.94 92 LYS A O 1
ATOM 767 N N . SER A 1 93 ? -18.556 19.686 22.290 1.00 91.38 93 SER A N 1
ATOM 768 C CA . SER A 1 93 ? -17.320 20.451 22.065 1.00 91.38 93 SER A CA 1
ATOM 769 C C . SER A 1 93 ? -16.811 20.326 20.616 1.00 91.38 93 SER A C 1
ATOM 771 O O . SER A 1 93 ? -15.705 19.830 20.375 1.00 91.38 93 SER A O 1
ATOM 773 N N . PRO A 1 94 ? -17.575 20.822 19.622 1.00 89.12 94 PRO A N 1
ATOM 774 C CA . PRO A 1 94 ? -17.290 20.585 18.205 1.00 89.12 94 PRO A CA 1
ATOM 775 C C . PRO A 1 94 ? -15.936 21.142 17.741 1.00 89.12 94 PRO A C 1
ATOM 777 O O . PRO A 1 94 ? -15.321 20.560 16.855 1.00 89.12 94 PRO A O 1
ATOM 780 N N . GLY A 1 95 ? -15.436 22.226 18.348 1.00 92.62 95 GLY A N 1
ATOM 781 C CA . GLY A 1 95 ? -14.134 22.805 17.993 1.00 92.62 95 GLY A CA 1
ATOM 782 C C . GLY A 1 95 ? -12.954 21.882 18.312 1.00 92.62 95 GLY A C 1
ATOM 783 O O . GLY A 1 95 ? -12.102 21.653 17.459 1.00 92.62 95 GLY A O 1
ATOM 784 N N . PHE A 1 96 ? -12.931 21.295 19.513 1.00 92.25 96 PHE A N 1
ATOM 785 C CA . PHE A 1 96 ? -11.899 20.326 19.899 1.00 92.25 96 PHE A CA 1
ATOM 786 C C . PHE A 1 96 ? -11.987 19.053 19.050 1.00 92.25 96 PHE A C 1
ATOM 788 O O . PHE A 1 96 ? -10.974 18.573 18.542 1.00 92.25 96 PHE A O 1
ATOM 795 N N . ALA A 1 97 ? -13.207 18.545 18.846 1.00 93.31 97 ALA A N 1
ATOM 796 C CA . ALA A 1 97 ? -13.446 17.374 18.011 1.00 93.31 97 ALA A CA 1
ATOM 797 C C . ALA A 1 97 ? -12.959 17.595 16.570 1.00 93.31 97 ALA A C 1
ATOM 799 O O . ALA A 1 97 ? -12.297 16.725 16.015 1.00 93.31 97 ALA A O 1
ATOM 800 N N . ALA A 1 98 ? -13.229 18.765 15.981 1.00 94.00 98 ALA A N 1
ATOM 801 C CA . ALA A 1 98 ? -12.793 19.093 14.627 1.00 94.00 98 ALA A CA 1
ATOM 802 C C . ALA A 1 98 ? -11.266 19.081 14.494 1.00 94.00 98 ALA A C 1
ATOM 804 O O . ALA A 1 98 ? -10.750 18.456 13.571 1.00 94.00 98 ALA A O 1
ATOM 805 N N . VAL A 1 99 ? -10.541 19.708 15.428 1.00 96.19 99 VAL A N 1
ATOM 806 C CA . VAL A 1 99 ? -9.069 19.704 15.414 1.00 96.19 99 VAL A CA 1
ATOM 807 C C . VAL A 1 99 ? -8.535 18.277 15.520 1.00 96.19 99 VAL A C 1
ATOM 809 O O . VAL A 1 99 ? -7.733 17.869 14.686 1.00 96.19 99 VAL A O 1
ATOM 812 N N . ALA A 1 100 ? -9.032 17.488 16.477 1.00 94.94 100 ALA A N 1
ATOM 813 C CA . ALA A 1 100 ? -8.605 16.102 16.656 1.00 94.94 100 ALA A CA 1
ATOM 814 C C . ALA A 1 100 ? -8.874 15.236 15.410 1.00 94.94 100 ALA A C 1
ATOM 816 O O . ALA A 1 100 ? -7.994 14.495 14.972 1.00 94.94 100 ALA A O 1
ATOM 817 N N . ILE A 1 101 ? -10.064 15.360 14.810 1.00 95.25 101 ILE A N 1
ATOM 818 C CA . ILE A 1 101 ? -10.443 14.634 13.589 1.00 95.25 101 ILE A CA 1
ATOM 819 C C . ILE A 1 101 ? -9.542 15.034 12.422 1.00 95.25 101 ILE A C 1
ATOM 821 O O . ILE A 1 101 ? -9.058 14.157 11.714 1.00 95.25 101 ILE A O 1
ATOM 825 N N . VAL A 1 102 ? -9.287 16.330 12.223 1.00 96.94 102 VAL A N 1
ATOM 826 C CA . VAL A 1 102 ? -8.434 16.817 11.129 1.00 96.94 102 VAL A CA 1
ATOM 827 C C . VAL A 1 102 ? -6.997 16.338 11.301 1.00 96.94 102 VAL A C 1
ATOM 829 O O . VAL A 1 102 ? -6.406 15.859 10.339 1.00 96.94 102 VAL A O 1
ATOM 832 N N . THR A 1 103 ? -6.436 16.407 12.510 1.00 97.00 103 THR A N 1
ATOM 833 C CA . THR A 1 103 ? -5.079 15.913 12.777 1.00 97.00 103 THR A CA 1
ATOM 834 C C . THR A 1 103 ? -4.969 14.412 12.515 1.00 97.00 103 THR A C 1
ATOM 836 O O . THR A 1 103 ? -4.023 13.973 11.861 1.00 97.00 103 THR A O 1
ATOM 839 N N . LEU A 1 104 ? -5.952 13.624 12.963 1.00 96.44 104 LEU A N 1
ATOM 840 C CA . LEU A 1 104 ? -5.981 12.181 12.728 1.00 96.44 104 LEU A CA 1
ATOM 841 C C . LEU A 1 104 ? -6.141 11.856 11.236 1.00 96.44 104 LEU A C 1
ATOM 843 O O . LEU A 1 104 ? -5.408 11.027 10.701 1.00 96.44 104 LEU A O 1
ATOM 847 N N . ALA A 1 105 ? -7.058 12.543 10.552 1.00 97.06 105 ALA A N 1
ATOM 848 C CA . ALA A 1 105 ? -7.290 12.382 9.122 1.00 97.06 105 ALA A CA 1
ATOM 849 C C . ALA A 1 105 ? -6.047 12.743 8.302 1.00 97.06 105 ALA A C 1
ATOM 851 O O . ALA A 1 105 ? -5.719 12.030 7.358 1.00 97.06 105 ALA A O 1
ATOM 852 N N . LEU A 1 106 ? -5.324 13.803 8.681 1.00 96.88 106 LEU A N 1
ATOM 853 C CA . LEU A 1 106 ? -4.088 14.205 8.016 1.00 96.88 106 LEU A CA 1
ATOM 854 C C . LEU A 1 106 ? -2.981 13.165 8.214 1.00 96.88 106 LEU A C 1
ATOM 856 O O . LEU A 1 106 ? -2.317 12.811 7.247 1.00 96.88 106 LEU A O 1
ATOM 860 N N . GLY A 1 107 ? -2.807 12.636 9.429 1.00 96.38 107 GLY A N 1
ATOM 861 C CA . GLY A 1 107 ? -1.810 11.595 9.699 1.00 96.38 107 GLY A CA 1
ATOM 862 C C . GLY A 1 107 ? -2.079 10.301 8.925 1.00 96.38 107 GLY A C 1
ATOM 863 O O . GLY A 1 107 ? -1.183 9.761 8.279 1.00 96.38 107 GLY A O 1
ATOM 864 N N . ILE A 1 108 ? -3.330 9.829 8.932 1.00 96.88 108 ILE A N 1
ATOM 865 C CA . ILE A 1 108 ? -3.736 8.630 8.185 1.00 96.88 108 ILE A CA 1
ATOM 866 C C . ILE A 1 108 ? -3.628 8.879 6.676 1.00 96.88 108 ILE A C 1
ATOM 868 O O . ILE A 1 108 ? -3.074 8.055 5.948 1.00 96.88 108 ILE A O 1
ATOM 872 N N . GLY A 1 109 ? -4.129 10.022 6.204 1.00 95.56 109 GLY A N 1
ATOM 873 C CA . GLY A 1 109 ? -4.145 10.391 4.793 1.00 95.56 109 GLY A CA 1
ATOM 874 C C . GLY A 1 109 ? -2.746 10.569 4.214 1.00 95.56 109 GLY A C 1
ATOM 875 O O . GLY A 1 109 ? -2.476 10.042 3.142 1.00 95.56 109 GLY A O 1
ATOM 876 N N . ALA A 1 110 ? -1.838 11.234 4.933 1.00 95.38 110 ALA A N 1
ATOM 877 C CA . ALA A 1 110 ? -0.456 11.421 4.497 1.00 95.38 110 ALA A CA 1
ATOM 878 C C . ALA A 1 110 ? 0.278 10.082 4.358 1.00 95.38 110 ALA A C 1
ATOM 880 O O . ALA A 1 110 ? 0.864 9.813 3.312 1.00 95.38 110 ALA A O 1
ATOM 881 N N . ASN A 1 111 ? 0.178 9.207 5.364 1.00 93.75 111 ASN A N 1
ATOM 882 C CA . ASN A 1 111 ? 0.799 7.882 5.305 1.00 93.75 111 ASN A CA 1
ATOM 883 C C . ASN A 1 111 ? 0.212 7.033 4.169 1.00 93.75 111 ASN A C 1
ATOM 885 O O . ASN A 1 111 ? 0.955 6.404 3.419 1.00 93.75 111 ASN A O 1
ATOM 889 N N . THR A 1 112 ? -1.112 7.061 3.998 1.00 93.62 112 THR A N 1
ATOM 890 C CA . THR A 1 112 ? -1.794 6.339 2.913 1.00 93.62 112 THR A CA 1
ATOM 891 C C . THR A 1 112 ? -1.396 6.880 1.539 1.00 93.62 112 THR A C 1
ATOM 893 O O . THR A 1 112 ? -1.188 6.100 0.614 1.00 93.62 112 THR A O 1
ATOM 896 N N . ALA A 1 113 ? -1.257 8.201 1.395 1.00 93.50 113 ALA A N 1
ATOM 897 C CA . ALA A 1 113 ? -0.862 8.846 0.147 1.00 93.50 113 ALA A CA 1
ATOM 898 C C . ALA A 1 113 ? 0.577 8.499 -0.243 1.00 93.50 113 ALA A C 1
ATOM 900 O O . ALA A 1 113 ? 0.816 8.164 -1.399 1.00 93.50 113 ALA A O 1
ATOM 901 N N . ILE A 1 114 ? 1.509 8.515 0.717 1.00 91.38 114 ILE A N 1
ATOM 902 C CA . ILE A 1 114 ? 2.897 8.094 0.487 1.00 91.38 114 ILE A CA 1
ATOM 903 C C . ILE A 1 114 ? 2.923 6.639 0.023 1.00 91.38 114 ILE A C 1
ATOM 905 O O . ILE A 1 114 ? 3.490 6.355 -1.024 1.00 91.38 114 ILE A O 1
ATOM 909 N N . PHE A 1 115 ? 2.257 5.729 0.739 1.00 87.31 115 PHE A N 1
ATOM 910 C CA . PHE A 1 115 ? 2.220 4.320 0.342 1.00 87.31 115 PHE A CA 1
ATOM 911 C C . PHE A 1 115 ? 1.551 4.099 -1.014 1.00 87.31 115 PHE A C 1
ATOM 913 O O . PHE A 1 115 ? 2.056 3.313 -1.802 1.00 87.31 115 PHE A O 1
ATOM 920 N N . SER A 1 116 ? 0.464 4.810 -1.318 1.00 85.81 116 SER A N 1
ATOM 921 C CA . SER A 1 116 ? -0.212 4.704 -2.619 1.00 85.81 116 SER A CA 1
ATOM 922 C C . SER A 1 116 ? 0.667 5.212 -3.761 1.00 85.81 116 SER A C 1
ATOM 924 O O . SER A 1 116 ? 0.668 4.640 -4.846 1.00 85.81 116 SER A O 1
ATOM 926 N N . LEU A 1 117 ? 1.423 6.287 -3.525 1.00 87.12 117 LEU A N 1
ATOM 927 C CA . LEU A 1 117 ? 2.365 6.825 -4.499 1.00 87.12 117 LEU A CA 1
ATOM 928 C C . LEU A 1 117 ? 3.530 5.857 -4.722 1.00 87.12 117 LEU A C 1
ATOM 930 O O . LEU A 1 117 ? 3.869 5.561 -5.864 1.00 87.12 117 LEU A O 1
ATOM 934 N N . THR A 1 118 ? 4.108 5.332 -3.642 1.00 83.44 118 THR A N 1
ATOM 935 C CA . THR A 1 118 ? 5.162 4.318 -3.711 1.00 83.44 118 THR A CA 1
ATOM 936 C C . THR A 1 118 ? 4.664 3.062 -4.413 1.00 83.44 118 THR A C 1
ATOM 938 O O . THR A 1 118 ? 5.376 2.520 -5.245 1.00 83.44 118 THR A O 1
ATOM 941 N N . ASP A 1 119 ? 3.434 2.625 -4.153 1.00 80.06 119 ASP A N 1
ATOM 942 C CA . ASP A 1 119 ? 2.843 1.475 -4.833 1.00 80.06 119 ASP A CA 1
ATOM 943 C C . ASP A 1 119 ? 2.743 1.703 -6.350 1.00 80.06 119 ASP A C 1
ATOM 945 O O . ASP A 1 119 ? 3.209 0.896 -7.149 1.00 80.06 119 ASP A O 1
ATOM 949 N N . GLN A 1 120 ? 2.248 2.873 -6.761 1.00 75.56 120 GLN A N 1
ATOM 950 C CA . GLN A 1 120 ? 2.089 3.212 -8.176 1.00 75.56 120 GLN A CA 1
ATOM 951 C C . GLN A 1 120 ? 3.405 3.429 -8.927 1.00 75.56 120 GLN A C 1
ATOM 953 O O . GLN A 1 120 ? 3.452 3.181 -10.132 1.00 75.56 120 GLN A O 1
ATOM 958 N N . ILE A 1 121 ? 4.435 3.941 -8.252 1.00 76.00 121 ILE A N 1
ATOM 959 C CA . ILE A 1 121 ? 5.718 4.285 -8.879 1.00 76.00 121 ILE A CA 1
ATOM 960 C C . ILE A 1 121 ? 6.715 3.130 -8.786 1.00 76.00 121 ILE A C 1
ATOM 962 O O . ILE A 1 121 ? 7.426 2.866 -9.751 1.00 76.00 121 ILE A O 1
ATOM 966 N N . LEU A 1 122 ? 6.787 2.468 -7.632 1.00 64.31 122 LEU A N 1
ATOM 967 C CA . LEU A 1 122 ? 7.837 1.505 -7.306 1.00 64.31 122 LEU A CA 1
ATOM 968 C C . LEU A 1 122 ? 7.375 0.049 -7.438 1.00 64.31 122 LEU A C 1
ATOM 970 O O . LEU A 1 122 ? 8.188 -0.803 -7.776 1.00 64.31 122 LEU A O 1
ATOM 974 N N . LEU A 1 123 ? 6.101 -0.243 -7.150 1.00 61.34 123 LEU A N 1
ATOM 975 C CA . LEU A 1 123 ? 5.582 -1.618 -7.041 1.00 61.34 123 LEU A CA 1
ATOM 976 C C . LEU A 1 123 ? 4.638 -2.012 -8.177 1.00 61.34 123 LEU A C 1
ATOM 978 O O . LEU A 1 123 ? 4.217 -3.165 -8.248 1.00 61.34 123 LEU A O 1
ATOM 982 N N . ARG A 1 124 ? 4.294 -1.089 -9.080 1.00 61.78 124 ARG A N 1
ATOM 983 C CA . ARG A 1 124 ? 3.517 -1.446 -10.259 1.00 61.78 124 ARG A CA 1
ATOM 984 C C . ARG A 1 124 ? 4.402 -2.246 -11.202 1.00 61.78 124 ARG A C 1
ATOM 986 O O . ARG A 1 124 ? 5.262 -1.689 -11.882 1.00 61.78 124 ARG A O 1
ATOM 993 N N . ASP A 1 125 ? 4.147 -3.546 -11.234 1.00 64.94 125 ASP A N 1
ATOM 994 C CA . ASP A 1 125 ? 4.828 -4.475 -12.118 1.00 64.94 125 ASP A CA 1
ATOM 995 C C . ASP A 1 125 ? 4.806 -3.980 -13.569 1.00 64.94 125 ASP A C 1
ATOM 997 O O . ASP A 1 125 ? 3.795 -3.471 -14.074 1.00 64.94 125 ASP A O 1
ATOM 1001 N N . LEU A 1 126 ? 5.950 -4.126 -14.241 1.00 68.94 126 LEU A N 1
ATOM 1002 C CA . LEU A 1 126 ? 6.088 -3.793 -15.652 1.00 68.94 126 LEU A CA 1
ATOM 1003 C C . LEU A 1 126 ? 5.012 -4.570 -16.439 1.00 68.94 126 LEU A C 1
ATOM 1005 O O . LEU A 1 126 ? 4.858 -5.766 -16.192 1.00 68.94 126 LEU A O 1
ATOM 1009 N N . PRO A 1 127 ? 4.261 -3.938 -17.366 1.00 73.12 127 PRO A N 1
ATOM 1010 C CA . PRO A 1 127 ? 3.134 -4.563 -18.063 1.00 73.12 127 PRO A CA 1
ATOM 1011 C C . PRO A 1 127 ? 3.614 -5.535 -19.153 1.00 73.12 127 PRO A C 1
ATOM 1013 O O . PRO A 1 127 ? 3.358 -5.354 -20.342 1.00 73.12 127 PRO A O 1
ATOM 1016 N N . VAL A 1 128 ? 4.348 -6.556 -18.737 1.00 80.31 128 VAL A N 1
ATOM 1017 C CA . VAL A 1 128 ? 4.900 -7.638 -19.545 1.00 80.31 128 VAL A CA 1
ATOM 1018 C C . VAL A 1 128 ? 4.548 -8.962 -18.873 1.00 80.31 128 VAL A C 1
ATOM 1020 O O . VAL A 1 128 ? 4.343 -8.991 -17.657 1.00 80.31 128 VAL A O 1
ATOM 1023 N N . PRO A 1 129 ? 4.447 -10.066 -19.621 1.00 76.81 129 PRO A N 1
ATOM 1024 C CA . PRO A 1 129 ? 4.304 -11.381 -19.016 1.00 76.81 129 PRO A CA 1
ATOM 1025 C C . PRO A 1 129 ? 5.503 -11.683 -18.112 1.00 76.81 129 PRO A C 1
ATOM 1027 O O . PRO A 1 129 ? 6.646 -11.437 -18.491 1.00 76.81 129 PRO A O 1
ATOM 1030 N N . HIS A 1 130 ? 5.237 -12.223 -16.923 1.00 81.88 130 HIS A N 1
ATOM 1031 C CA . HIS A 1 130 ? 6.260 -12.667 -15.970 1.00 81.88 130 HIS A CA 1
ATOM 1032 C C . HIS A 1 130 ? 7.315 -11.604 -15.578 1.00 81.88 130 HIS A C 1
ATOM 1034 O O . HIS A 1 130 ? 8.519 -11.845 -15.727 1.00 81.88 130 HIS A O 1
ATOM 1040 N N . PRO A 1 131 ? 6.906 -10.427 -15.057 1.00 81.50 131 PRO A N 1
ATOM 1041 C CA . PRO A 1 131 ? 7.831 -9.368 -14.637 1.00 81.50 131 PRO A CA 1
ATOM 1042 C C . PRO A 1 131 ? 8.829 -9.847 -13.569 1.00 81.50 131 PRO A C 1
ATOM 1044 O O . PRO A 1 131 ? 9.966 -9.378 -13.530 1.00 81.50 131 PRO A O 1
ATOM 1047 N N . GLU A 1 132 ? 8.452 -10.839 -12.758 1.00 82.38 132 GLU A N 1
ATOM 1048 C CA . GLU A 1 132 ? 9.290 -11.472 -11.738 1.00 82.38 132 GLU A CA 1
ATOM 1049 C C . GLU A 1 132 ? 10.502 -12.237 -12.298 1.00 82.38 132 GLU A C 1
ATOM 1051 O O . GLU A 1 132 ? 11.415 -12.583 -11.549 1.00 82.38 132 GLU A O 1
ATOM 1056 N N . GLN A 1 133 ? 10.521 -12.513 -13.606 1.00 86.19 133 GLN A N 1
ATOM 1057 C CA . GLN A 1 133 ? 11.595 -13.241 -14.291 1.00 86.19 133 GLN A CA 1
ATOM 1058 C C . GLN A 1 133 ? 12.565 -12.311 -15.034 1.00 86.19 133 GLN A C 1
ATOM 1060 O O . GLN A 1 133 ? 13.499 -12.785 -15.688 1.00 86.19 133 GLN A O 1
ATOM 1065 N N . LEU A 1 134 ? 12.374 -10.991 -14.944 1.00 85.56 134 LEU A N 1
ATOM 1066 C CA . LEU A 1 134 ? 13.262 -10.013 -15.560 1.00 85.56 134 LEU A CA 1
ATOM 1067 C C . LEU A 1 134 ? 14.428 -9.657 -14.640 1.00 85.56 134 LEU A C 1
ATOM 1069 O O . LEU A 1 134 ? 14.254 -9.173 -13.524 1.00 85.56 134 LEU A O 1
ATOM 1073 N N . PHE A 1 135 ? 15.643 -9.826 -15.159 1.00 83.88 135 PHE A N 1
ATOM 1074 C CA . PHE A 1 135 ? 16.874 -9.514 -14.440 1.00 83.88 135 PHE A CA 1
ATOM 1075 C C . PHE A 1 135 ? 17.765 -8.584 -15.260 1.00 83.88 135 PHE A C 1
ATOM 1077 O O . PHE A 1 135 ? 17.964 -8.777 -16.460 1.00 83.88 135 PHE A O 1
ATOM 1084 N N . ILE A 1 136 ? 18.355 -7.591 -14.592 1.00 83.06 136 ILE A N 1
ATOM 1085 C CA . ILE A 1 136 ? 19.377 -6.729 -15.190 1.00 83.06 136 ILE A CA 1
ATOM 1086 C C . ILE A 1 136 ? 20.736 -7.390 -14.983 1.00 83.06 136 ILE A C 1
ATOM 1088 O O . ILE A 1 136 ? 21.218 -7.501 -13.853 1.00 83.06 136 ILE A O 1
ATOM 1092 N N . LEU A 1 137 ? 21.381 -7.790 -16.080 1.00 78.62 137 LEU A N 1
ATOM 1093 C CA . LEU A 1 137 ? 22.767 -8.237 -16.026 1.00 78.62 137 LEU A CA 1
ATOM 1094 C C . LEU A 1 137 ? 23.669 -7.058 -15.657 1.00 78.62 137 LEU A C 1
ATOM 1096 O O . LEU A 1 137 ? 23.704 -6.041 -16.347 1.00 78.62 137 LEU A O 1
ATOM 1100 N N . ARG A 1 138 ? 24.426 -7.224 -14.574 1.00 74.56 138 ARG A N 1
ATOM 1101 C CA . ARG A 1 138 ? 25.537 -6.350 -14.179 1.00 74.56 138 ARG A CA 1
ATOM 1102 C C . ARG A 1 138 ? 26.833 -7.136 -14.341 1.00 74.56 138 ARG A C 1
ATOM 1104 O O . ARG A 1 138 ? 26.809 -8.355 -14.224 1.00 74.56 138 ARG A O 1
ATOM 1111 N N . SER A 1 139 ? 27.941 -6.469 -14.646 1.00 68.56 139 SER A N 1
ATOM 1112 C CA . SER A 1 139 ? 29.246 -7.102 -14.882 1.00 68.56 139 SER A CA 1
ATOM 1113 C C . SER A 1 139 ? 30.031 -7.265 -13.568 1.00 68.56 139 SER A C 1
ATOM 1115 O O . SER A 1 139 ? 30.732 -6.340 -13.155 1.00 68.56 139 SER A O 1
ATOM 1117 N N . PRO A 1 140 ? 30.042 -8.440 -12.916 1.00 55.03 140 PRO A N 1
ATOM 1118 C CA . PRO A 1 140 ? 30.751 -8.637 -11.661 1.00 55.03 140 PRO A CA 1
ATOM 1119 C C . PRO A 1 140 ? 32.208 -9.011 -11.971 1.00 55.03 140 PRO A C 1
ATOM 1121 O O . PRO A 1 140 ? 32.634 -10.147 -11.794 1.00 55.03 140 PRO A O 1
ATOM 1124 N N . GLY A 1 141 ? 32.964 -8.075 -12.543 1.00 56.28 141 GLY A N 1
ATOM 1125 C CA . GLY A 1 141 ? 34.396 -8.234 -12.780 1.00 56.28 141 GLY A CA 1
ATOM 1126 C C . GLY A 1 141 ? 35.200 -7.475 -11.719 1.00 56.28 141 GLY A C 1
ATOM 1127 O O . GLY A 1 141 ? 34.826 -6.350 -11.399 1.00 56.28 141 GLY A O 1
ATOM 1128 N N . PRO A 1 142 ? 36.325 -8.012 -11.206 1.00 55.19 142 PRO A N 1
ATOM 1129 C CA . PRO A 1 142 ? 37.196 -7.299 -10.257 1.00 55.19 142 PRO A CA 1
ATOM 1130 C C . PRO A 1 142 ? 37.804 -6.014 -10.849 1.00 55.19 142 PRO A C 1
ATOM 1132 O O . PRO A 1 142 ? 38.252 -5.135 -10.117 1.00 55.19 142 PRO A O 1
ATOM 1135 N N . ASN A 1 143 ? 37.787 -5.890 -12.178 1.00 54.38 143 ASN A N 1
ATOM 1136 C CA . ASN A 1 143 ? 38.247 -4.716 -12.899 1.00 54.38 143 ASN A CA 1
ATOM 1137 C C . ASN A 1 143 ? 37.055 -3.817 -13.240 1.00 54.38 143 ASN A C 1
ATOM 1139 O O . ASN A 1 143 ? 36.308 -4.085 -14.182 1.00 54.38 143 ASN A O 1
ATOM 1143 N N . HIS A 1 144 ? 36.914 -2.720 -12.502 1.00 51.59 144 HIS A N 1
ATOM 1144 C CA . HIS A 1 144 ? 36.050 -1.616 -12.898 1.00 51.59 144 HIS A CA 1
ATOM 1145 C C . HIS A 1 144 ? 36.747 -0.874 -14.041 1.00 51.59 144 HIS A C 1
ATOM 1147 O O . HIS A 1 144 ? 37.666 -0.089 -13.825 1.00 51.59 144 HIS A O 1
ATOM 1153 N N . GLY A 1 145 ? 36.363 -1.164 -15.283 1.00 49.06 145 GLY A N 1
ATOM 1154 C CA . GLY A 1 145 ? 36.746 -0.304 -16.396 1.00 49.06 145 GLY A CA 1
ATOM 1155 C C . GLY A 1 145 ? 36.104 1.071 -16.210 1.00 49.06 145 GLY A C 1
ATOM 1156 O O . GLY A 1 145 ? 34.904 1.163 -15.963 1.00 49.06 145 GLY A O 1
ATOM 1157 N N . HIS A 1 146 ? 36.880 2.147 -16.337 1.00 49.84 146 HIS A N 1
ATOM 1158 C CA . HIS A 1 146 ? 36.310 3.488 -16.433 1.00 49.84 146 HIS A CA 1
ATOM 1159 C C . HIS A 1 146 ? 35.697 3.663 -17.825 1.00 49.84 146 HIS A C 1
ATOM 1161 O O . HIS A 1 146 ? 36.403 3.942 -18.795 1.00 49.84 146 HIS A O 1
ATOM 1167 N N . THR A 1 147 ? 34.382 3.510 -17.948 1.00 52.12 147 THR A N 1
ATOM 1168 C CA . THR A 1 147 ? 33.665 3.968 -19.142 1.00 52.12 147 THR A CA 1
ATOM 1169 C C . THR A 1 147 ? 33.519 5.485 -19.052 1.00 52.12 147 THR A C 1
ATOM 1171 O O . THR A 1 147 ? 32.667 5.984 -18.329 1.00 52.12 147 THR A O 1
ATOM 1174 N N . TRP A 1 148 ? 34.362 6.238 -19.761 1.00 40.84 148 TRP A N 1
ATOM 1175 C CA . TRP A 1 148 ? 34.105 7.661 -19.996 1.00 40.84 148 TRP A CA 1
ATOM 1176 C C . TRP A 1 148 ? 32.986 7.776 -21.032 1.00 40.84 148 TRP A C 1
ATOM 1178 O O . TRP A 1 148 ? 33.184 7.524 -22.220 1.00 40.84 148 TRP A O 1
ATOM 1188 N N . GLY A 1 149 ? 31.787 8.100 -20.568 1.00 51.94 149 GLY A N 1
ATOM 1189 C CA . GLY A 1 149 ? 30.601 8.297 -21.386 1.00 51.94 149 GLY A CA 1
ATOM 1190 C C . GLY A 1 149 ? 29.441 8.783 -20.528 1.00 51.94 149 GLY A C 1
ATOM 1191 O O . GLY A 1 149 ? 29.502 8.693 -19.308 1.00 51.94 149 GLY A O 1
ATOM 1192 N N . ASP A 1 150 ? 28.400 9.285 -21.187 1.00 46.16 150 ASP A N 1
ATOM 1193 C CA . ASP A 1 150 ? 27.162 9.852 -20.621 1.00 46.16 150 ASP A CA 1
ATOM 1194 C C . ASP A 1 150 ? 26.261 8.781 -19.964 1.00 46.16 150 ASP A C 1
ATOM 1196 O O . ASP A 1 150 ? 25.052 8.714 -20.174 1.00 46.16 150 ASP A O 1
ATOM 1200 N N . VAL A 1 151 ? 26.886 7.826 -19.278 1.00 48.28 151 VAL A N 1
ATOM 1201 C CA . VAL A 1 151 ? 26.238 6.722 -18.590 1.00 48.28 151 VAL A CA 1
ATOM 1202 C C . VAL A 1 151 ? 26.440 6.977 -17.108 1.00 48.28 151 VAL A C 1
ATOM 1204 O O . VAL A 1 151 ? 27.569 7.093 -16.637 1.00 48.28 151 VAL A O 1
ATOM 1207 N N . ASP A 1 152 ? 25.309 7.108 -16.428 1.00 47.06 152 ASP A N 1
ATOM 1208 C CA . ASP A 1 152 ? 25.137 7.244 -14.989 1.00 47.06 152 ASP A CA 1
ATOM 1209 C C . ASP A 1 152 ? 26.243 6.525 -14.190 1.00 47.06 152 ASP A C 1
ATOM 1211 O O . ASP A 1 152 ? 26.589 5.382 -14.508 1.00 47.06 152 ASP A O 1
ATOM 1215 N N . GLN A 1 153 ? 26.807 7.200 -13.179 1.00 44.38 153 GLN A N 1
ATOM 1216 C CA . GLN A 1 153 ? 28.095 6.918 -12.503 1.00 44.38 153 GLN A CA 1
ATOM 1217 C C . GLN A 1 153 ? 28.228 5.545 -11.790 1.00 44.38 153 GLN A C 1
ATOM 1219 O O . GLN A 1 153 ? 29.126 5.347 -10.977 1.00 44.38 153 GLN A O 1
ATOM 1224 N N . GLY A 1 154 ? 27.396 4.556 -12.108 1.00 49.44 154 GLY A N 1
ATOM 1225 C CA . GLY A 1 154 ? 27.498 3.180 -11.614 1.00 49.44 154 GLY A CA 1
ATOM 1226 C C . GLY A 1 154 ? 26.933 2.104 -12.549 1.00 49.44 154 GLY A C 1
ATOM 1227 O O . GLY A 1 154 ? 26.919 0.928 -12.179 1.00 49.44 154 GLY A O 1
ATOM 1228 N N . ALA A 1 155 ? 26.462 2.450 -13.754 1.00 52.66 155 ALA A N 1
ATOM 1229 C CA . ALA A 1 155 ? 25.833 1.485 -14.656 1.00 52.66 155 ALA A CA 1
ATOM 1230 C C . ALA A 1 155 ? 26.870 0.798 -15.560 1.00 52.66 155 ALA A C 1
ATOM 1232 O O . ALA A 1 155 ? 27.244 1.276 -16.633 1.00 52.66 155 ALA A O 1
ATOM 1233 N N . GLN A 1 156 ? 27.323 -0.372 -15.114 1.00 60.22 156 GLN A N 1
ATOM 1234 C CA . GLN A 1 156 ? 28.160 -1.286 -15.887 1.00 60.22 156 GLN A CA 1
ATOM 1235 C C . GLN A 1 156 ? 27.430 -1.731 -17.163 1.00 60.22 156 GLN A C 1
ATOM 1237 O O . GLN A 1 156 ? 26.596 -2.632 -17.142 1.00 60.22 156 GLN A O 1
ATOM 1242 N N . SER A 1 157 ? 27.729 -1.073 -18.280 1.00 65.56 157 SER A N 1
ATOM 1243 C CA . SER A 1 157 ? 27.105 -1.353 -19.574 1.00 65.56 157 SER A CA 1
ATOM 1244 C C . SER A 1 157 ? 27.911 -2.384 -20.359 1.00 65.56 157 SER A C 1
ATOM 1246 O O . SER A 1 157 ? 29.135 -2.284 -20.460 1.00 65.56 157 SER A O 1
ATOM 1248 N N . PHE A 1 158 ? 27.229 -3.353 -20.970 1.00 76.06 158 PHE A N 1
ATOM 1249 C CA . PHE A 1 158 ? 27.861 -4.304 -21.883 1.00 76.06 158 PHE A CA 1
ATOM 1250 C C . PHE A 1 158 ? 28.050 -3.660 -23.264 1.00 76.06 158 PHE A C 1
ATOM 1252 O O . PHE A 1 158 ? 27.163 -2.967 -23.767 1.00 76.06 158 PHE A O 1
ATOM 1259 N N . SER A 1 159 ? 29.204 -3.884 -23.902 1.00 79.06 159 SER A N 1
ATOM 1260 C CA . SER A 1 159 ? 29.375 -3.493 -25.303 1.00 79.06 159 SER A CA 1
ATOM 1261 C C . SER A 1 159 ? 28.434 -4.318 -26.184 1.00 79.06 159 SER A C 1
ATOM 1263 O O . SER A 1 159 ? 28.124 -5.470 -25.878 1.00 79.06 159 SER A O 1
ATOM 1265 N N . TYR A 1 160 ? 27.983 -3.748 -27.299 1.00 82.62 160 TYR A N 1
ATOM 1266 C CA . TYR A 1 160 ? 27.050 -4.440 -28.189 1.00 82.62 160 TYR A CA 1
ATOM 1267 C C . TYR A 1 160 ? 27.575 -5.796 -28.721 1.00 82.62 160 TYR A C 1
ATOM 1269 O O . TYR A 1 160 ? 26.807 -6.759 -28.717 1.00 82.62 160 TYR A O 1
ATOM 1277 N N . PRO A 1 161 ? 28.865 -5.945 -29.105 1.00 84.56 161 PRO A N 1
ATOM 1278 C CA . PRO A 1 161 ? 29.425 -7.259 -29.436 1.00 84.56 161 PRO A CA 1
ATOM 1279 C C . PRO A 1 161 ? 29.358 -8.256 -28.273 1.00 84.56 161 PRO A C 1
ATOM 1281 O O . PRO A 1 161 ? 28.978 -9.402 -28.477 1.00 84.56 161 PRO A O 1
ATOM 1284 N N . MET A 1 162 ? 29.638 -7.809 -27.045 1.00 83.88 162 MET A N 1
ATOM 1285 C CA . MET A 1 162 ? 29.567 -8.669 -25.861 1.00 83.88 162 MET A CA 1
ATOM 1286 C C . MET A 1 162 ? 28.128 -9.106 -25.557 1.00 83.88 162 MET A C 1
ATOM 1288 O O . MET A 1 162 ? 27.903 -10.255 -25.193 1.00 83.88 162 MET A O 1
ATOM 1292 N N . TYR A 1 163 ? 27.142 -8.227 -25.758 1.00 86.38 163 TYR A N 1
ATOM 1293 C CA . TYR A 1 163 ? 25.727 -8.603 -25.710 1.00 86.38 163 TYR A CA 1
ATOM 1294 C C . TYR A 1 163 ? 25.387 -9.695 -26.738 1.00 86.38 163 TYR A C 1
ATOM 1296 O O . TYR A 1 163 ? 24.712 -10.658 -26.380 1.00 86.38 163 TYR A O 1
ATOM 1304 N N . LYS A 1 164 ? 25.865 -9.585 -27.988 1.00 86.94 164 LYS A N 1
ATOM 1305 C CA . LYS A 1 164 ? 25.647 -10.629 -29.005 1.00 86.94 164 LYS A CA 1
ATOM 1306 C C . LYS A 1 164 ? 26.245 -11.965 -28.583 1.00 86.94 164 LYS A C 1
ATOM 1308 O O . LYS A 1 164 ? 25.535 -12.965 -28.607 1.00 86.94 164 LYS A O 1
ATOM 1313 N N . ASP A 1 165 ? 27.499 -11.956 -28.135 1.00 87.25 165 ASP A N 1
ATOM 1314 C CA . ASP A 1 165 ? 28.178 -13.162 -27.657 1.00 87.25 165 ASP A CA 1
ATOM 1315 C C . ASP A 1 165 ? 27.431 -13.802 -26.480 1.00 87.25 165 ASP A C 1
ATOM 1317 O O . ASP A 1 165 ? 27.247 -15.018 -26.448 1.00 87.25 165 ASP A O 1
ATOM 1321 N N . LEU A 1 166 ? 26.965 -12.995 -25.520 1.00 87.50 166 LEU A N 1
ATOM 1322 C CA . LEU A 1 166 ? 26.172 -13.473 -24.388 1.00 87.50 166 LEU A CA 1
ATOM 1323 C C . LEU A 1 166 ? 24.829 -14.040 -24.842 1.00 87.50 166 LEU A C 1
ATOM 1325 O O . LEU A 1 166 ? 24.455 -15.114 -24.391 1.00 87.50 166 LEU A O 1
ATOM 1329 N N . ARG A 1 167 ? 24.122 -13.368 -25.754 1.00 88.00 167 ARG A N 1
ATOM 1330 C CA . ARG A 1 167 ? 22.835 -13.842 -26.279 1.00 88.00 167 ARG A CA 1
ATOM 1331 C C . ARG A 1 167 ? 22.972 -15.184 -26.995 1.00 88.00 167 ARG A C 1
ATOM 1333 O O . ARG A 1 167 ? 22.094 -16.024 -26.865 1.00 88.00 167 ARG A O 1
ATOM 1340 N N . GLU A 1 168 ? 24.048 -15.383 -27.750 1.00 87.25 168 GLU A N 1
ATOM 1341 C CA . GLU A 1 168 ? 24.283 -16.619 -28.508 1.00 87.25 168 GLU A CA 1
ATOM 1342 C C . GLU A 1 168 ? 24.750 -17.786 -27.628 1.00 87.25 168 GLU A C 1
ATOM 1344 O O . GLU A 1 168 ? 24.522 -18.944 -27.972 1.00 87.25 168 GLU A O 1
ATOM 1349 N N . ARG A 1 169 ? 25.410 -17.498 -26.499 1.00 86.50 169 ARG A N 1
ATOM 1350 C CA . ARG A 1 169 ? 26.021 -18.517 -25.628 1.00 86.50 169 ARG A CA 1
ATOM 1351 C C . ARG A 1 169 ? 25.248 -18.786 -24.340 1.00 86.50 169 ARG A C 1
ATOM 1353 O O . ARG A 1 169 ? 25.494 -19.807 -23.702 1.00 86.50 169 ARG A O 1
ATOM 1360 N N . ALA A 1 170 ? 24.374 -17.879 -23.914 1.00 82.00 170 ALA A N 1
ATOM 1361 C CA . ALA A 1 170 ? 23.630 -18.032 -22.674 1.00 82.00 170 ALA A CA 1
ATOM 1362 C C . ALA A 1 170 ? 22.545 -19.102 -22.823 1.00 82.00 170 ALA A C 1
ATOM 1364 O O . ALA A 1 170 ? 21.639 -18.979 -23.638 1.00 82.00 170 ALA A O 1
ATOM 1365 N N . THR A 1 171 ? 22.622 -20.135 -21.988 1.00 80.50 171 THR A N 1
ATOM 1366 C CA . THR A 1 171 ? 21.639 -21.229 -21.933 1.00 80.50 171 THR A CA 1
ATOM 1367 C C . THR A 1 171 ? 20.703 -21.137 -20.728 1.00 80.50 171 THR A C 1
ATOM 1369 O O . THR A 1 171 ? 19.766 -21.919 -20.614 1.00 80.50 171 THR A O 1
ATOM 1372 N N . VAL A 1 172 ? 20.962 -20.196 -19.815 1.00 85.44 172 VAL A N 1
ATOM 1373 C CA . VAL A 1 172 ? 20.233 -20.041 -18.545 1.00 85.44 172 VAL A CA 1
ATOM 1374 C C . VAL A 1 172 ? 19.044 -19.081 -18.632 1.00 85.44 172 VAL A C 1
ATOM 1376 O O . VAL A 1 172 ? 18.200 -19.092 -17.743 1.00 85.44 172 VAL A O 1
ATOM 1379 N N . PHE A 1 173 ? 18.969 -18.256 -19.681 1.00 86.69 173 PHE A N 1
ATOM 1380 C CA . PHE A 1 173 ? 17.903 -17.270 -19.875 1.00 86.69 173 PHE A CA 1
ATOM 1381 C C . PHE A 1 173 ? 16.994 -17.692 -21.032 1.00 86.69 173 PHE A C 1
ATOM 1383 O O . PHE A 1 173 ? 17.481 -18.189 -22.046 1.00 86.69 173 PHE A O 1
ATOM 1390 N N . SER A 1 174 ? 15.686 -17.452 -20.905 1.00 87.12 174 SER A N 1
ATOM 1391 C CA . SER A 1 174 ? 14.708 -17.649 -21.989 1.00 87.12 174 SER A CA 1
ATOM 1392 C C . SER A 1 174 ? 14.948 -16.696 -23.165 1.00 87.12 174 SER A C 1
ATOM 1394 O O . SER A 1 174 ? 14.714 -17.048 -24.319 1.00 87.12 174 SER A O 1
ATOM 1396 N N . GLY A 1 175 ? 15.477 -15.506 -22.881 1.00 88.06 175 GLY A N 1
ATOM 1397 C CA . GLY A 1 175 ? 15.943 -14.557 -23.876 1.00 88.06 175 GLY A CA 1
ATOM 1398 C C . GLY A 1 175 ? 16.809 -13.472 -23.249 1.00 88.06 175 GLY A C 1
ATOM 1399 O O . GLY A 1 175 ? 16.747 -13.212 -22.049 1.00 88.06 175 GLY A O 1
ATOM 1400 N N . LEU A 1 176 ? 17.634 -12.837 -24.079 1.00 90.19 176 LEU A N 1
ATOM 1401 C CA . LEU A 1 176 ? 18.458 -11.700 -23.682 1.00 90.19 176 LEU A CA 1
ATOM 1402 C C . LEU A 1 176 ? 18.153 -10.516 -24.594 1.00 90.19 176 LEU A C 1
ATOM 1404 O O . LEU A 1 176 ? 18.166 -10.651 -25.819 1.00 90.19 176 LEU A O 1
ATOM 1408 N N . LEU A 1 177 ? 17.892 -9.360 -23.995 1.00 90.50 177 LEU A N 1
ATOM 1409 C CA . LEU A 1 177 ? 17.621 -8.103 -24.685 1.00 90.50 177 LEU A CA 1
ATOM 1410 C C . LEU A 1 177 ? 18.621 -7.031 -24.248 1.00 90.50 177 LEU A C 1
ATOM 1412 O O . LEU A 1 177 ? 19.259 -7.156 -23.203 1.00 90.50 177 LEU A O 1
ATOM 1416 N N . ALA A 1 178 ? 18.773 -5.986 -25.056 1.00 88.38 178 ALA A N 1
ATOM 1417 C CA . ALA A 1 178 ? 19.604 -4.839 -24.716 1.00 88.38 178 ALA A CA 1
ATOM 1418 C C . ALA A 1 178 ? 18.841 -3.544 -24.972 1.00 88.38 178 ALA A C 1
ATOM 1420 O O . ALA A 1 178 ? 18.139 -3.422 -25.976 1.00 88.38 178 ALA A O 1
ATOM 1421 N N . CYS A 1 179 ? 19.018 -2.572 -24.083 1.00 86.00 179 CYS A N 1
ATOM 1422 C CA . CYS A 1 179 ? 18.526 -1.216 -24.263 1.00 86.00 179 CYS A CA 1
ATOM 1423 C C . CYS A 1 179 ? 19.561 -0.197 -23.778 1.00 86.00 179 CYS A C 1
ATOM 1425 O O . CYS A 1 179 ? 20.306 -0.448 -22.830 1.00 86.00 179 CYS A O 1
ATOM 1427 N N . ARG A 1 180 ? 19.602 0.969 -24.420 1.00 83.12 180 ARG A N 1
ATOM 1428 C CA . ARG A 1 180 ? 20.406 2.112 -23.993 1.00 83.12 180 ARG A CA 1
ATOM 1429 C C . ARG A 1 180 ? 19.674 3.406 -24.301 1.00 83.12 180 ARG A C 1
ATOM 1431 O O . ARG A 1 180 ? 19.399 3.691 -25.465 1.00 83.12 180 ARG A O 1
ATOM 1438 N N . ARG A 1 181 ? 19.476 4.227 -23.275 1.00 81.38 181 ARG A N 1
ATOM 1439 C CA . ARG A 1 181 ? 18.953 5.577 -23.448 1.00 81.38 181 ARG A CA 1
ATOM 1440 C C . ARG A 1 181 ? 20.003 6.478 -24.087 1.00 81.38 181 ARG A C 1
ATOM 1442 O O . ARG A 1 181 ? 21.168 6.484 -23.686 1.00 81.38 181 ARG A O 1
ATOM 1449 N N . ILE A 1 182 ? 19.585 7.224 -25.095 1.00 80.31 182 ILE A N 1
ATOM 1450 C CA . ILE A 1 182 ? 20.381 8.219 -25.802 1.00 80.31 182 ILE A CA 1
ATOM 1451 C C . ILE A 1 182 ? 19.595 9.524 -25.903 1.00 80.31 182 ILE A C 1
ATOM 1453 O O . ILE A 1 182 ? 18.365 9.544 -25.851 1.00 80.31 182 ILE A O 1
ATOM 1457 N N . THR A 1 183 ? 20.313 10.624 -26.081 1.00 83.50 183 THR A N 1
ATOM 1458 C CA . THR A 1 183 ? 19.713 11.908 -26.441 1.00 83.50 183 THR A CA 1
ATOM 1459 C C . THR A 1 183 ? 19.909 12.123 -27.935 1.00 83.50 183 THR A C 1
ATOM 1461 O O . THR A 1 183 ? 21.019 12.001 -28.454 1.00 83.50 183 THR A O 1
ATOM 1464 N N . VAL A 1 184 ? 18.822 12.415 -28.639 1.00 85.69 184 VAL A N 1
ATOM 1465 C CA . VAL A 1 184 ? 18.787 12.684 -30.078 1.00 85.69 184 VAL A CA 1
ATOM 1466 C C . VAL A 1 184 ? 18.193 14.062 -30.318 1.00 85.69 184 VAL A C 1
ATOM 1468 O O . VAL A 1 184 ? 17.368 14.530 -29.544 1.00 85.69 184 VAL A O 1
ATOM 1471 N N . ASN A 1 185 ? 18.583 14.720 -31.403 1.00 90.81 185 ASN A N 1
ATOM 1472 C CA . ASN A 1 185 ? 17.922 15.946 -31.837 1.00 90.81 185 ASN A CA 1
ATOM 1473 C C . ASN A 1 185 ? 16.917 15.593 -32.930 1.00 90.81 185 ASN A C 1
ATOM 1475 O O . ASN A 1 185 ? 17.297 15.051 -33.970 1.00 90.81 185 ASN A O 1
ATOM 1479 N N . VAL A 1 186 ? 15.645 15.888 -32.688 1.00 89.69 186 VAL A N 1
ATOM 1480 C CA . VAL A 1 186 ? 14.555 15.674 -33.639 1.00 89.69 186 VAL A CA 1
ATOM 1481 C C . VAL A 1 186 ? 14.207 17.017 -34.257 1.00 89.69 186 VAL A C 1
ATOM 1483 O O . VAL A 1 186 ? 13.951 17.985 -33.543 1.00 89.69 186 VAL A O 1
ATOM 1486 N N . SER A 1 187 ? 14.222 17.087 -35.587 1.00 90.62 187 SER A N 1
ATOM 1487 C CA . SER A 1 187 ? 13.866 18.295 -36.325 1.00 90.62 187 SER A CA 1
ATOM 1488 C C . SER A 1 187 ? 12.590 18.097 -37.140 1.00 90.62 187 SER A C 1
ATOM 1490 O O . SER A 1 187 ? 12.407 17.086 -37.820 1.00 90.62 187 SER A O 1
ATOM 1492 N N . GLY A 1 188 ? 11.693 19.078 -37.067 1.00 89.62 188 GLY A N 1
ATOM 1493 C CA . GLY A 1 188 ? 10.401 19.080 -37.749 1.00 89.62 188 GLY A CA 1
ATOM 1494 C C . GLY A 1 188 ? 9.855 20.501 -37.852 1.00 89.62 188 GLY A C 1
ATOM 1495 O O . GLY A 1 188 ? 10.046 21.303 -36.948 1.00 89.62 188 GLY A O 1
ATOM 1496 N N . HIS A 1 189 ? 9.223 20.842 -38.980 1.00 86.12 189 HIS A N 1
ATOM 1497 C CA . HIS A 1 189 ? 8.630 22.171 -39.218 1.00 86.12 189 HIS A CA 1
ATOM 1498 C C . HIS A 1 189 ? 9.561 23.381 -38.961 1.00 86.12 189 HIS A C 1
ATOM 1500 O O . HIS A 1 189 ? 9.091 24.474 -38.673 1.00 86.12 189 HIS A O 1
ATOM 1506 N N . GLY A 1 190 ? 10.878 23.209 -39.125 1.00 88.81 190 GLY A N 1
ATOM 1507 C CA . GLY A 1 190 ? 11.869 24.278 -38.936 1.00 88.81 190 GLY A CA 1
ATOM 1508 C C . GLY A 1 190 ? 12.393 24.426 -37.504 1.00 88.81 190 GLY A C 1
ATOM 1509 O O . GLY A 1 190 ? 13.332 25.186 -37.291 1.00 88.81 190 GLY A O 1
ATOM 1510 N N . GLU A 1 191 ? 11.864 23.661 -36.550 1.00 87.50 191 GLU A N 1
ATOM 1511 C CA . GLU A 1 191 ? 12.340 23.623 -35.168 1.00 87.50 191 GLU A CA 1
ATOM 1512 C C . GLU A 1 191 ? 13.143 22.345 -34.910 1.00 87.50 191 GLU A C 1
ATOM 1514 O O . GLU A 1 191 ? 12.916 21.304 -35.533 1.00 87.50 191 GLU A O 1
ATOM 1519 N N . THR A 1 192 ? 14.132 22.430 -34.019 1.00 91.38 192 THR A N 1
ATOM 1520 C CA . THR A 1 192 ? 14.917 21.278 -33.557 1.00 91.38 192 THR A CA 1
ATOM 1521 C C . THR A 1 192 ? 14.825 21.199 -32.047 1.00 91.38 192 THR A C 1
ATOM 1523 O O . THR A 1 192 ? 15.156 22.162 -31.359 1.00 91.38 192 THR A O 1
ATOM 1526 N N . GLN A 1 193 ? 14.413 20.042 -31.543 1.00 89.56 193 GLN A N 1
ATOM 1527 C CA . GLN A 1 193 ? 14.286 19.781 -30.120 1.00 89.56 193 GLN A CA 1
ATOM 1528 C C . GLN A 1 193 ? 15.126 18.564 -29.739 1.00 89.56 193 GLN A C 1
ATOM 1530 O O . GLN A 1 193 ? 15.122 17.545 -30.434 1.00 89.56 193 GLN A O 1
ATOM 1535 N N . ALA A 1 194 ? 15.847 18.668 -28.626 1.00 87.69 194 ALA A N 1
ATOM 1536 C CA . ALA A 1 194 ? 16.469 17.509 -28.008 1.00 87.69 194 ALA A CA 1
ATOM 1537 C C . ALA A 1 194 ? 15.378 16.608 -27.412 1.00 87.69 194 ALA A C 1
ATOM 1539 O O . ALA A 1 194 ? 14.506 17.071 -26.679 1.00 87.69 194 ALA A O 1
ATOM 1540 N N . ALA A 1 195 ? 15.439 15.322 -27.725 1.00 87.50 195 ALA A N 1
ATOM 1541 C CA . ALA A 1 195 ? 14.543 14.291 -27.236 1.00 87.50 195 ALA A CA 1
ATOM 1542 C C . ALA A 1 195 ? 15.358 13.109 -26.708 1.00 87.50 195 ALA A C 1
ATOM 1544 O O . ALA A 1 195 ? 16.479 12.852 -27.149 1.00 87.50 195 ALA A O 1
ATOM 1545 N N . HIS A 1 196 ? 14.781 12.361 -25.775 1.00 85.81 196 HIS A N 1
ATOM 1546 C CA . HIS A 1 196 ? 15.345 11.083 -25.363 1.00 85.81 196 HIS A CA 1
ATOM 1547 C C . HIS A 1 196 ? 14.793 9.968 -26.247 1.00 85.81 196 HIS A C 1
ATOM 1549 O O . HIS A 1 196 ? 13.603 9.949 -26.553 1.00 85.81 196 HIS A O 1
ATOM 1555 N N . ALA A 1 197 ? 15.658 9.043 -26.642 1.00 86.19 197 ALA A N 1
ATOM 1556 C CA . ALA A 1 197 ? 15.296 7.840 -27.371 1.00 86.19 197 ALA A CA 1
ATOM 1557 C C . ALA A 1 197 ? 15.982 6.631 -26.735 1.00 86.19 197 ALA A C 1
ATOM 1559 O O . ALA A 1 197 ? 17.085 6.753 -26.206 1.00 86.19 197 ALA A O 1
ATOM 1560 N N . ASP A 1 198 ? 15.356 5.464 -26.831 1.00 85.88 198 ASP A N 1
ATOM 1561 C CA . ASP A 1 198 ? 15.968 4.206 -26.416 1.00 85.88 198 ASP A CA 1
ATOM 1562 C C . ASP A 1 198 ? 16.444 3.435 -27.646 1.00 85.88 198 ASP A C 1
ATOM 1564 O O . ASP A 1 198 ? 15.671 3.104 -28.547 1.00 85.88 198 ASP A O 1
ATOM 1568 N N . LEU A 1 199 ? 17.744 3.147 -27.690 1.00 85.88 199 LEU A N 1
ATOM 1569 C CA . LEU A 1 199 ? 18.299 2.159 -28.604 1.00 85.88 199 LEU A CA 1
ATOM 1570 C C . LEU A 1 199 ? 18.031 0.783 -28.022 1.00 85.88 199 LEU A C 1
ATOM 1572 O O . LEU A 1 199 ? 18.569 0.455 -26.970 1.00 85.88 199 LEU A O 1
ATOM 1576 N N . ILE A 1 200 ? 17.236 -0.017 -28.718 1.00 88.31 200 ILE A N 1
ATOM 1577 C CA . ILE A 1 200 ? 16.856 -1.365 -28.299 1.00 88.31 200 ILE A CA 1
ATOM 1578 C C . ILE A 1 200 ? 17.409 -2.415 -29.264 1.00 88.31 200 ILE A C 1
ATOM 1580 O O . ILE A 1 200 ? 17.642 -2.131 -30.441 1.00 88.31 200 ILE A O 1
ATOM 1584 N N . SER A 1 201 ? 17.619 -3.637 -28.779 1.00 89.12 201 SER A N 1
ATOM 1585 C CA . SER A 1 201 ? 17.947 -4.776 -29.637 1.00 89.12 201 SER A CA 1
ATOM 1586 C C . SER A 1 201 ? 16.758 -5.166 -30.518 1.00 89.12 201 SER A C 1
ATOM 1588 O O . SER A 1 201 ? 15.599 -4.978 -30.150 1.00 89.12 201 SER A O 1
ATOM 1590 N N . GLY A 1 202 ? 17.015 -5.770 -31.681 1.00 88.81 202 GLY A N 1
ATOM 1591 C CA . GLY A 1 202 ? 15.935 -6.119 -32.615 1.00 88.81 202 GLY A CA 1
ATOM 1592 C C . GLY A 1 202 ? 14.946 -7.161 -32.069 1.00 88.81 202 GLY A C 1
ATOM 1593 O O . GLY A 1 202 ? 13.812 -7.236 -32.524 1.00 88.81 202 GLY A O 1
ATOM 1594 N N . ASN A 1 203 ? 15.347 -7.965 -31.081 1.00 89.50 203 ASN A N 1
ATOM 1595 C CA . ASN A 1 203 ? 14.483 -8.928 -30.388 1.00 89.50 203 ASN A CA 1
ATOM 1596 C C . ASN A 1 203 ? 13.801 -8.364 -29.126 1.00 89.50 203 ASN A C 1
ATOM 1598 O O . ASN A 1 203 ? 13.131 -9.119 -28.433 1.00 89.50 203 ASN A O 1
ATOM 1602 N N . PHE A 1 204 ? 13.974 -7.081 -28.793 1.00 89.81 204 PHE A N 1
ATOM 1603 C CA . PHE A 1 204 ? 13.551 -6.508 -27.508 1.00 89.81 204 PHE A CA 1
ATOM 1604 C C . PHE A 1 204 ? 12.081 -6.791 -27.174 1.00 89.81 204 PHE A C 1
ATOM 1606 O O . PHE A 1 204 ? 11.782 -7.389 -26.144 1.00 89.81 204 PHE A O 1
ATOM 1613 N N . PHE A 1 205 ? 11.163 -6.438 -28.076 1.00 90.12 205 PHE A N 1
ATOM 1614 C CA . PHE A 1 205 ? 9.737 -6.640 -27.827 1.00 90.12 205 PHE A CA 1
ATOM 1615 C C . PHE A 1 205 ? 9.289 -8.098 -27.929 1.00 90.12 205 PHE A C 1
ATOM 1617 O O . PHE A 1 205 ? 8.320 -8.475 -27.282 1.00 90.12 205 PHE A O 1
ATOM 1624 N N . GLN A 1 206 ? 9.987 -8.910 -28.729 1.00 88.31 206 GLN A N 1
ATOM 1625 C CA . GLN A 1 206 ? 9.699 -10.340 -28.850 1.00 88.31 206 GLN A CA 1
ATOM 1626 C C . GLN A 1 206 ? 10.050 -11.071 -27.552 1.00 88.31 206 GLN A C 1
ATOM 1628 O O . GLN A 1 206 ? 9.256 -11.873 -27.079 1.00 88.31 206 GLN A O 1
ATOM 1633 N N . THR A 1 207 ? 11.198 -10.745 -26.949 1.00 88.94 207 THR A N 1
ATOM 1634 C CA . THR A 1 207 ? 11.630 -11.303 -25.659 1.00 88.94 207 THR A CA 1
ATOM 1635 C C . THR A 1 207 ? 10.718 -10.872 -24.508 1.00 88.94 207 THR A C 1
ATOM 1637 O O . THR A 1 207 ? 10.504 -11.649 -23.590 1.00 88.94 207 THR A O 1
ATOM 1640 N N . LEU A 1 208 ? 10.178 -9.648 -24.548 1.00 89.44 208 LEU A N 1
ATOM 1641 C CA . LEU A 1 208 ? 9.205 -9.159 -23.560 1.00 89.44 208 LEU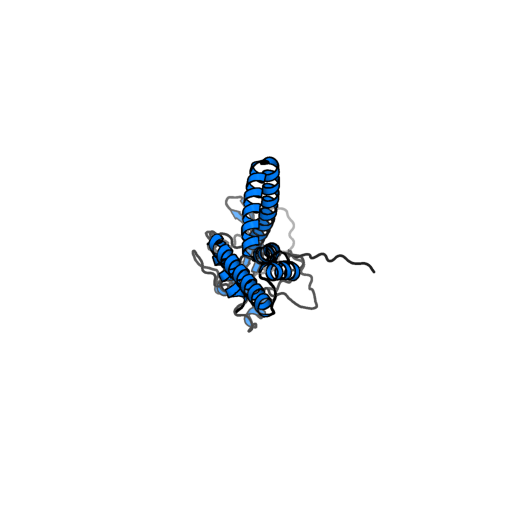 A CA 1
ATOM 1642 C C . LEU A 1 208 ? 7.760 -9.581 -23.863 1.00 89.44 208 LEU A C 1
ATOM 1644 O O . LEU A 1 208 ? 6.854 -9.173 -23.144 1.00 89.44 208 LEU A O 1
ATOM 1648 N N . GLU A 1 209 ? 7.535 -10.325 -24.951 1.00 89.06 209 GLU A N 1
ATOM 1649 C CA . GLU A 1 209 ? 6.210 -10.777 -25.395 1.00 89.06 209 GLU A CA 1
ATOM 1650 C C . GLU A 1 209 ? 5.175 -9.640 -25.539 1.00 89.06 209 GLU A C 1
ATOM 1652 O O . GLU A 1 209 ? 3.964 -9.830 -25.402 1.00 89.06 209 GLU A O 1
ATOM 1657 N N . VAL A 1 210 ? 5.646 -8.431 -25.856 1.00 87.50 210 VAL A N 1
ATOM 1658 C CA . VAL A 1 210 ? 4.790 -7.254 -26.027 1.00 87.50 210 VAL A CA 1
ATOM 1659 C C . VAL A 1 210 ? 4.128 -7.305 -27.398 1.00 87.50 210 VAL A C 1
ATOM 1661 O O . VAL A 1 210 ? 4.795 -7.451 -28.423 1.00 87.50 210 VAL A O 1
ATOM 1664 N N . GLN A 1 211 ? 2.808 -7.126 -27.431 1.00 85.00 211 GLN A N 1
ATOM 1665 C CA . GLN A 1 211 ? 2.044 -7.069 -28.675 1.00 85.00 211 GLN A CA 1
ATOM 1666 C C . GLN A 1 211 ? 1.810 -5.617 -29.115 1.00 85.00 211 GLN A C 1
ATOM 1668 O O . GLN A 1 211 ? 1.467 -4.769 -28.287 1.00 85.00 211 GLN A O 1
ATOM 1673 N N . PRO A 1 212 ? 1.966 -5.298 -30.414 1.00 87.88 212 PRO A N 1
ATOM 1674 C CA . PRO A 1 212 ? 1.647 -3.970 -30.908 1.00 87.88 212 PRO A CA 1
ATOM 1675 C C . PRO A 1 212 ? 0.135 -3.749 -30.884 1.00 87.88 212 PRO A C 1
ATOM 1677 O O . PRO A 1 212 ? -0.623 -4.561 -31.408 1.00 87.88 212 PRO A O 1
ATOM 1680 N N . VAL A 1 213 ? -0.302 -2.601 -30.366 1.00 85.56 213 VAL A N 1
ATOM 1681 C CA . VAL A 1 213 ? -1.699 -2.158 -30.519 1.00 85.56 213 VAL A CA 1
ATOM 1682 C C . VAL A 1 213 ? -1.983 -1.776 -31.978 1.00 85.56 213 VAL A C 1
ATOM 1684 O O . VAL A 1 213 ? -3.070 -2.021 -32.494 1.00 85.56 213 VAL A O 1
ATOM 1687 N N . LEU A 1 214 ? -0.992 -1.196 -32.664 1.00 88.81 214 LEU A N 1
ATOM 1688 C CA . LEU A 1 214 ? -1.074 -0.771 -34.061 1.00 88.81 214 LEU A CA 1
ATOM 1689 C C . LEU A 1 214 ? 0.249 -1.040 -34.788 1.00 88.81 214 LEU A C 1
ATOM 1691 O O . LEU A 1 214 ? 1.325 -0.835 -34.241 1.00 88.81 214 LEU A O 1
ATOM 1695 N N . GLY A 1 215 ? 0.183 -1.440 -36.058 1.00 87.94 215 GLY A N 1
ATOM 1696 C CA . GLY A 1 215 ? 1.371 -1.606 -36.901 1.00 87.94 215 GLY A CA 1
ATOM 1697 C C . GLY A 1 215 ? 2.221 -2.836 -36.559 1.00 87.94 215 GLY A C 1
ATOM 1698 O O . GLY A 1 215 ? 1.698 -3.879 -36.175 1.00 87.94 215 GLY A O 1
ATOM 1699 N N . ARG A 1 216 ? 3.542 -2.725 -36.761 1.00 88.62 216 ARG A N 1
ATOM 1700 C CA . ARG A 1 216 ? 4.522 -3.789 -36.491 1.00 88.62 216 ARG A CA 1
ATOM 1701 C C . ARG A 1 216 ? 5.597 -3.299 -35.529 1.00 88.62 216 ARG A C 1
ATOM 1703 O O . ARG A 1 216 ? 5.997 -2.139 -35.599 1.00 88.62 216 ARG A O 1
ATOM 1710 N N . LEU A 1 217 ? 6.104 -4.205 -34.702 1.00 87.88 217 LEU A N 1
ATOM 1711 C CA . LEU A 1 217 ? 7.268 -3.953 -33.853 1.00 87.88 217 LEU A CA 1
ATOM 1712 C C . LEU A 1 217 ? 8.568 -4.172 -34.635 1.00 87.88 217 LEU A C 1
ATOM 1714 O O . LEU A 1 217 ? 8.563 -4.733 -35.740 1.00 87.88 217 LEU A O 1
ATOM 1718 N N . PHE A 1 218 ? 9.678 -3.714 -34.056 1.00 85.12 21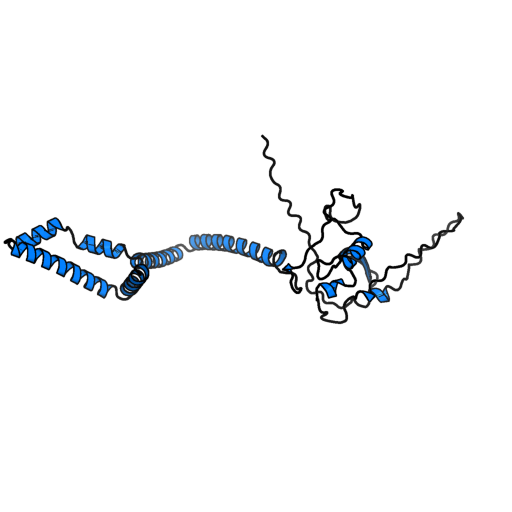8 PHE A N 1
ATOM 1719 C CA . PHE A 1 218 ? 11.007 -4.068 -34.544 1.00 85.12 218 PHE A CA 1
ATOM 1720 C C . PHE A 1 218 ? 11.227 -5.575 -34.405 1.00 85.12 218 PHE A C 1
ATOM 1722 O O . PHE A 1 218 ? 10.852 -6.176 -33.396 1.00 85.12 218 PHE A O 1
ATOM 1729 N N . ALA A 1 219 ? 11.820 -6.170 -35.435 1.00 84.44 219 ALA A N 1
ATOM 1730 C CA . ALA A 1 219 ? 12.239 -7.564 -35.442 1.00 84.44 219 ALA A CA 1
ATOM 1731 C C . ALA A 1 219 ? 13.767 -7.659 -35.497 1.00 84.44 219 ALA A C 1
ATOM 1733 O O . ALA A 1 219 ? 14.449 -6.723 -35.915 1.00 84.44 219 ALA A O 1
ATOM 1734 N N . SER A 1 220 ? 14.329 -8.820 -35.152 1.00 83.31 220 SER A N 1
ATOM 1735 C CA . SER A 1 220 ? 15.781 -9.046 -35.237 1.00 83.31 220 SER A CA 1
ATOM 1736 C C . SER A 1 220 ? 16.348 -8.835 -36.646 1.00 83.31 220 SER A C 1
ATOM 1738 O O . SER A 1 220 ? 17.518 -8.506 -36.786 1.00 83.31 220 SER A O 1
ATOM 1740 N N . SER A 1 221 ? 15.524 -8.970 -37.689 1.00 81.25 221 SER A N 1
ATOM 1741 C CA . SER A 1 221 ? 15.905 -8.674 -39.075 1.00 81.25 221 SER A CA 1
ATOM 1742 C C . SER A 1 221 ? 16.095 -7.183 -39.366 1.00 81.25 221 SER A C 1
ATOM 1744 O O . SER A 1 221 ? 16.784 -6.845 -40.323 1.00 81.25 221 SER A O 1
ATOM 1746 N N . ASP A 1 222 ? 15.491 -6.293 -38.571 1.00 81.75 222 ASP A N 1
ATOM 1747 C CA . ASP A 1 222 ? 15.656 -4.839 -38.708 1.00 81.75 222 ASP A CA 1
ATOM 1748 C C . ASP A 1 222 ? 16.981 -4.353 -38.077 1.00 81.75 222 ASP A C 1
ATOM 1750 O O . ASP A 1 222 ? 17.372 -3.196 -38.235 1.00 81.75 222 ASP A O 1
ATOM 1754 N N . GLU A 1 223 ? 17.693 -5.228 -37.360 1.00 78.19 223 GLU A N 1
ATOM 1755 C CA . GLU A 1 223 ? 18.938 -4.912 -36.667 1.00 78.19 223 GLU A CA 1
ATOM 1756 C C . GLU A 1 223 ? 20.126 -4.879 -37.645 1.00 78.19 223 GLU A C 1
ATOM 1758 O O . GLU A 1 223 ? 20.893 -5.833 -37.786 1.00 78.19 223 GLU A O 1
ATOM 1763 N N . THR A 1 224 ? 20.293 -3.758 -38.347 1.00 70.62 224 THR A N 1
ATOM 1764 C CA . THR A 1 224 ? 21.411 -3.556 -39.280 1.00 70.62 224 THR A CA 1
ATOM 1765 C C . THR A 1 224 ? 22.597 -2.871 -38.607 1.00 70.62 224 THR A C 1
ATOM 1767 O O . THR A 1 224 ? 22.455 -1.793 -38.026 1.00 70.62 224 THR A O 1
ATOM 1770 N N . VAL A 1 225 ? 23.801 -3.433 -38.754 1.00 57.72 225 VAL A N 1
ATOM 1771 C CA . VAL A 1 225 ? 25.035 -2.698 -38.447 1.00 57.72 225 VAL A CA 1
ATOM 1772 C C . VAL A 1 225 ? 25.216 -1.662 -39.550 1.00 57.72 225 VAL A C 1
ATOM 1774 O O . VAL A 1 225 ? 25.447 -2.021 -40.702 1.00 57.72 225 VAL A O 1
ATOM 1777 N N . ALA A 1 226 ? 25.096 -0.377 -39.217 1.00 48.22 226 ALA A N 1
ATOM 1778 C CA . ALA A 1 226 ? 25.467 0.676 -40.149 1.00 48.22 226 ALA A CA 1
ATOM 1779 C C . ALA A 1 226 ? 26.958 0.517 -40.464 1.00 48.22 226 ALA A C 1
ATOM 1781 O O . ALA A 1 226 ? 27.815 0.809 -39.629 1.00 48.22 226 ALA A O 1
ATOM 1782 N N . GLU A 1 227 ? 27.271 0.028 -41.661 1.00 36.69 227 GLU A N 1
ATOM 1783 C CA . GLU A 1 227 ? 28.633 -0.009 -42.161 1.00 36.69 227 GLU A CA 1
ATOM 1784 C C . GLU A 1 227 ? 29.101 1.446 -42.259 1.00 36.69 227 GLU A C 1
ATOM 1786 O O . GLU A 1 227 ? 28.690 2.219 -43.133 1.00 36.69 227 GLU A O 1
ATOM 1791 N N . ILE A 1 228 ? 29.898 1.875 -41.278 1.00 40.81 228 ILE A N 1
ATOM 1792 C CA . ILE A 1 228 ? 30.600 3.148 -41.344 1.00 40.81 228 ILE A CA 1
ATOM 1793 C C . ILE A 1 228 ? 31.621 2.9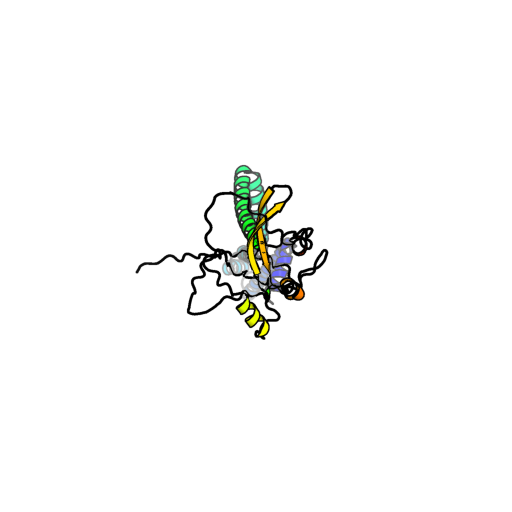63 -42.463 1.00 40.81 228 ILE A C 1
ATOM 1795 O O . ILE A 1 228 ? 32.753 2.549 -42.221 1.00 40.81 228 ILE A O 1
ATOM 1799 N N . GLN A 1 229 ? 31.206 3.238 -43.701 1.00 36.47 229 GLN A N 1
ATOM 1800 C CA . GLN A 1 229 ? 32.108 3.442 -44.824 1.00 36.47 229 GLN A CA 1
ATOM 1801 C C . GLN A 1 229 ? 33.046 4.586 -44.436 1.00 36.47 229 GLN A C 1
ATOM 1803 O O . GLN A 1 229 ? 32.750 5.766 -44.635 1.00 36.47 229 GLN A O 1
ATOM 1808 N N . ARG A 1 230 ? 34.183 4.232 -43.832 1.00 35.47 230 ARG A N 1
ATOM 1809 C CA . ARG A 1 230 ? 35.312 5.131 -43.640 1.00 35.47 230 ARG A CA 1
ATOM 1810 C C . ARG A 1 230 ? 35.814 5.477 -45.037 1.00 35.47 230 ARG A C 1
ATOM 1812 O O . ARG A 1 230 ? 36.602 4.734 -45.611 1.00 35.47 230 ARG A O 1
ATOM 1819 N N . ARG A 1 231 ? 35.332 6.579 -45.618 1.00 31.67 231 ARG A N 1
ATOM 1820 C CA . ARG A 1 231 ? 35.985 7.154 -46.799 1.00 31.67 231 ARG A CA 1
ATOM 1821 C C . ARG A 1 231 ? 37.412 7.539 -46.383 1.00 31.67 231 ARG A C 1
ATOM 1823 O O . ARG A 1 231 ? 37.546 8.332 -45.451 1.00 31.67 231 ARG A O 1
ATOM 1830 N N . PRO A 1 232 ? 38.466 6.999 -47.018 1.00 34.31 232 PRO A N 1
ATOM 1831 C CA . PRO A 1 232 ? 39.829 7.403 -46.709 1.00 34.31 232 PRO A CA 1
ATOM 1832 C C . PRO A 1 232 ? 40.009 8.867 -47.118 1.00 34.31 232 PRO A C 1
ATOM 1834 O O . PRO A 1 232 ? 39.808 9.242 -48.274 1.00 34.31 232 PRO A O 1
ATOM 1837 N N . SER A 1 233 ? 40.352 9.714 -46.151 1.00 37.25 233 SER A N 1
ATOM 1838 C CA . SER A 1 233 ? 40.636 11.131 -46.353 1.00 37.25 233 SER A CA 1
ATOM 1839 C C . SER A 1 233 ? 41.992 11.307 -47.041 1.00 37.25 233 SER A C 1
ATOM 1841 O O . SER A 1 233 ? 42.996 11.604 -46.397 1.00 37.25 233 SER A O 1
ATOM 1843 N N . HIS A 1 234 ? 42.034 11.135 -48.359 1.00 36.88 234 HIS A N 1
ATOM 1844 C CA . HIS A 1 234 ? 43.096 11.709 -49.179 1.00 36.88 234 HIS A CA 1
ATOM 1845 C C . HIS A 1 234 ? 42.648 13.094 -49.644 1.00 36.88 234 HIS A C 1
ATOM 1847 O O . HIS A 1 234 ? 42.017 13.224 -50.687 1.00 36.88 234 HIS A O 1
ATOM 1853 N N . LEU A 1 235 ? 42.967 14.140 -48.881 1.00 35.88 235 LEU A N 1
ATOM 1854 C CA . LEU A 1 235 ? 42.914 15.506 -49.396 1.00 35.88 235 LEU A CA 1
ATOM 1855 C C . LEU A 1 235 ? 44.094 16.306 -48.853 1.00 35.88 235 LEU A C 1
ATOM 1857 O O . LEU A 1 235 ? 44.168 16.664 -47.680 1.00 35.88 235 LEU A O 1
ATOM 1861 N N . LYS A 1 236 ? 45.047 16.510 -49.769 1.00 31.98 236 LYS A N 1
ATOM 1862 C CA . LYS A 1 236 ? 46.166 17.440 -49.670 1.00 31.98 236 LYS A CA 1
ATOM 1863 C C . LYS A 1 236 ? 45.675 18.811 -49.206 1.00 31.98 236 LYS A C 1
ATOM 1865 O O . LYS A 1 236 ? 44.641 19.294 -49.662 1.00 31.98 236 LYS A O 1
ATOM 1870 N N . GLN A 1 237 ? 46.493 19.439 -48.368 1.00 38.69 237 GLN A N 1
ATOM 1871 C CA . GLN A 1 237 ? 46.473 20.870 -48.098 1.00 38.69 237 GLN A CA 1
ATOM 1872 C C . GLN A 1 237 ? 46.380 21.657 -49.413 1.00 38.69 237 GLN A C 1
ATOM 1874 O O . GLN A 1 237 ? 47.283 21.598 -50.245 1.00 38.69 237 GLN A O 1
ATOM 1879 N N . ALA A 1 238 ? 45.301 22.414 -49.573 1.00 29.97 238 ALA A N 1
ATOM 1880 C CA . ALA A 1 238 ? 45.250 23.558 -50.466 1.00 29.97 238 ALA A CA 1
ATOM 1881 C C . ALA A 1 238 ? 44.509 24.672 -49.726 1.00 29.97 238 ALA A C 1
ATOM 1883 O O . ALA A 1 238 ? 43.305 24.607 -49.486 1.00 29.97 238 ALA A O 1
ATOM 1884 N N . ALA A 1 239 ? 45.286 25.658 -49.295 1.00 35.84 239 ALA A N 1
ATOM 1885 C CA . ALA A 1 239 ? 44.811 26.888 -48.703 1.00 35.84 239 ALA A CA 1
ATOM 1886 C C . ALA A 1 239 ? 44.260 27.805 -49.801 1.00 35.84 239 ALA A C 1
ATOM 1888 O O . ALA A 1 239 ? 45.038 28.316 -50.599 1.00 35.84 239 ALA A O 1
ATOM 1889 N N . HIS A 1 240 ? 42.954 28.060 -49.818 1.00 29.80 240 HIS A N 1
ATOM 1890 C CA . HIS A 1 240 ? 42.410 29.377 -50.161 1.00 29.80 240 HIS A CA 1
ATOM 1891 C C . HIS A 1 240 ? 40.929 29.464 -49.795 1.00 29.80 240 HIS A C 1
ATOM 1893 O O . HIS A 1 240 ? 40.205 28.473 -49.846 1.00 29.80 240 HIS A O 1
ATOM 1899 N N . GLY A 1 241 ? 40.526 30.646 -49.334 1.00 38.34 241 GLY A N 1
ATOM 1900 C CA . GLY A 1 241 ? 39.244 30.887 -48.694 1.00 38.34 241 GLY A CA 1
ATOM 1901 C C . GLY A 1 241 ? 38.042 30.702 -49.612 1.00 38.34 241 GLY A C 1
ATOM 1902 O O . GLY A 1 241 ? 37.977 31.284 -50.684 1.00 38.34 241 GLY A O 1
ATOM 1903 N N . GLU A 1 242 ? 37.061 29.959 -49.109 1.00 28.31 242 GLU A N 1
ATOM 1904 C CA . GLU A 1 242 ? 35.637 30.158 -49.369 1.00 28.31 242 GLU A CA 1
ATOM 1905 C C . GLU A 1 242 ? 34.864 29.349 -48.320 1.00 28.31 242 GLU A C 1
ATOM 1907 O O . GLU A 1 242 ? 34.942 28.120 -48.273 1.00 28.31 242 GLU A O 1
ATOM 1912 N N . ARG A 1 243 ? 34.142 30.030 -47.419 1.00 32.44 243 ARG A N 1
ATOM 1913 C CA . ARG A 1 243 ? 33.182 29.361 -46.530 1.00 32.44 243 ARG A CA 1
ATOM 1914 C C . ARG A 1 243 ? 32.006 28.901 -47.385 1.00 32.44 243 ARG A C 1
ATOM 1916 O O . ARG A 1 243 ? 31.090 29.678 -47.636 1.00 32.44 243 ARG A O 1
ATOM 1923 N N . ARG A 1 244 ? 32.029 27.643 -47.820 1.00 28.09 244 ARG A N 1
ATOM 1924 C CA . ARG A 1 244 ? 30.831 26.960 -48.316 1.00 28.09 244 ARG A CA 1
ATOM 1925 C C . ARG A 1 244 ? 30.072 26.353 -47.131 1.00 28.09 244 ARG A C 1
ATOM 1927 O O . ARG A 1 244 ? 30.716 25.771 -46.256 1.00 28.09 244 ARG A O 1
ATOM 1934 N N . PRO A 1 245 ? 28.740 26.512 -47.057 1.00 29.97 245 PRO A N 1
ATOM 1935 C CA . PRO A 1 245 ? 27.940 25.883 -46.016 1.00 29.97 245 PRO A CA 1
ATOM 1936 C C . PRO A 1 245 ? 28.049 24.360 -46.138 1.00 29.97 245 PRO A C 1
ATOM 1938 O O . PRO A 1 245 ? 28.099 23.820 -47.241 1.00 29.97 245 PRO A O 1
ATOM 1941 N N . ALA A 1 246 ? 28.138 23.683 -44.994 1.00 31.09 246 ALA A N 1
ATOM 1942 C CA . ALA A 1 246 ? 28.192 22.232 -44.924 1.00 31.09 246 ALA A CA 1
ATOM 1943 C C . ALA A 1 246 ? 26.905 21.648 -45.518 1.00 31.09 246 ALA A C 1
ATOM 1945 O O . ALA A 1 246 ? 25.836 21.730 -44.909 1.00 31.09 246 ALA A O 1
ATOM 1946 N N . ASP A 1 247 ? 27.019 21.080 -46.718 1.00 28.39 247 ASP A N 1
ATOM 1947 C CA . ASP A 1 247 ? 25.941 20.332 -47.340 1.00 28.39 247 ASP A CA 1
ATOM 1948 C C . ASP A 1 247 ? 25.584 19.132 -46.464 1.00 28.39 247 ASP A C 1
ATOM 1950 O O . ASP A 1 247 ? 26.397 18.272 -46.115 1.00 28.39 247 ASP A O 1
ATOM 1954 N N . ASN A 1 248 ? 24.320 19.167 -46.074 1.00 31.50 248 ASN A N 1
ATOM 1955 C CA . ASN A 1 248 ? 23.651 18.312 -45.125 1.00 31.50 248 ASN A CA 1
ATOM 1956 C C . ASN A 1 248 ? 23.762 16.839 -45.548 1.00 31.50 248 ASN A C 1
ATOM 1958 O O . ASN A 1 248 ? 23.480 16.482 -46.695 1.00 31.50 248 ASN A O 1
ATOM 1962 N N . CYS A 1 249 ? 24.138 15.974 -44.605 1.00 29.78 249 CYS A N 1
ATOM 1963 C CA . CYS A 1 249 ? 24.129 14.525 -44.771 1.00 29.78 249 CYS A CA 1
ATOM 1964 C C . CYS A 1 249 ? 22.671 14.057 -44.892 1.00 29.78 249 CYS A C 1
ATOM 1966 O O . CYS A 1 249 ? 22.029 13.666 -43.920 1.00 29.78 249 CYS A O 1
ATOM 1968 N N . ARG A 1 250 ? 22.122 14.140 -46.104 1.00 30.44 250 ARG A N 1
ATOM 1969 C CA . ARG A 1 250 ? 20.787 13.666 -46.466 1.00 30.44 250 ARG A CA 1
ATOM 1970 C C . ARG A 1 250 ? 20.841 12.139 -46.602 1.00 30.44 250 ARG A C 1
ATOM 1972 O O . ARG A 1 250 ? 20.798 11.609 -47.705 1.00 30.44 250 ARG A O 1
ATOM 1979 N N . ARG A 1 251 ? 21.028 11.420 -45.491 1.00 37.12 251 ARG A N 1
ATOM 1980 C CA . ARG A 1 251 ? 20.735 9.978 -45.441 1.00 37.12 251 ARG A CA 1
ATOM 1981 C 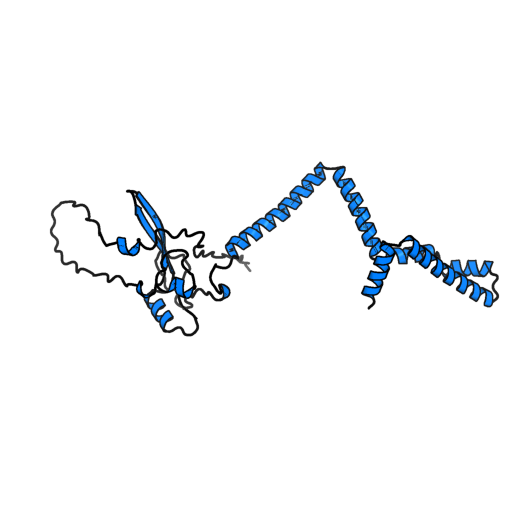C . ARG A 1 251 ? 19.251 9.807 -45.173 1.00 37.12 251 ARG A C 1
ATOM 1983 O O . ARG A 1 251 ? 18.704 10.528 -44.345 1.00 37.12 251 ARG A O 1
ATOM 1990 N N . ASP A 1 252 ? 18.641 8.866 -45.887 1.00 29.47 252 ASP A N 1
ATOM 1991 C CA . ASP A 1 252 ? 17.244 8.450 -45.786 1.00 29.47 252 ASP A CA 1
ATOM 1992 C C . ASP A 1 252 ? 16.833 8.103 -44.345 1.00 29.47 252 ASP A C 1
ATOM 1994 O O . ASP A 1 252 ? 16.704 6.949 -43.945 1.00 29.47 252 ASP A O 1
ATOM 1998 N N . SER A 1 253 ? 16.541 9.130 -43.556 1.00 35.28 253 SER A N 1
ATOM 1999 C CA . SER A 1 253 ? 15.795 9.036 -42.305 1.00 35.28 253 SER A CA 1
ATOM 2000 C C . SER A 1 253 ? 14.323 8.681 -42.553 1.00 35.28 253 SER A C 1
ATOM 2002 O O . SER A 1 253 ? 13.601 8.358 -41.610 1.00 35.28 253 SER A O 1
ATOM 2004 N N . GLN A 1 254 ? 13.881 8.643 -43.820 1.00 28.20 254 GLN A N 1
ATOM 2005 C CA . GLN A 1 254 ? 12.551 8.163 -44.200 1.00 28.20 254 GLN A CA 1
ATOM 2006 C C . GLN A 1 254 ? 12.333 6.670 -43.905 1.00 28.20 254 GLN A C 1
ATOM 2008 O O . GLN A 1 254 ? 11.183 6.270 -43.740 1.00 28.20 254 GLN A O 1
ATOM 2013 N N . GLY A 1 255 ? 13.393 5.857 -43.801 1.00 27.23 255 GLY A N 1
ATOM 2014 C CA . GLY A 1 255 ? 13.275 4.434 -43.454 1.00 27.23 255 GLY A CA 1
ATOM 2015 C C . GLY A 1 255 ? 13.197 4.158 -41.949 1.00 27.23 255 GLY A C 1
ATOM 2016 O O . GLY A 1 255 ? 12.496 3.241 -41.535 1.00 27.23 255 GLY A O 1
ATOM 2017 N N . ILE A 1 256 ? 13.870 4.972 -41.127 1.00 35.88 256 ILE A N 1
ATOM 2018 C CA . ILE A 1 256 ? 14.009 4.732 -39.676 1.00 35.88 256 ILE A CA 1
ATOM 2019 C C . ILE A 1 256 ? 12.867 5.388 -38.877 1.00 35.88 256 ILE A C 1
ATOM 2021 O O . ILE A 1 256 ? 12.494 4.895 -37.820 1.00 35.88 256 ILE A O 1
ATOM 2025 N N . LEU A 1 257 ? 12.253 6.460 -39.396 1.00 31.50 257 LEU A N 1
ATOM 2026 C CA . LEU A 1 257 ? 11.212 7.215 -38.678 1.00 31.50 257 LEU A CA 1
ATOM 2027 C C . LEU A 1 257 ? 9.772 6.938 -39.141 1.00 31.50 257 LEU A C 1
ATOM 2029 O O . LEU A 1 257 ? 8.830 7.413 -38.507 1.00 31.50 257 LEU A O 1
ATOM 2033 N N . ARG A 1 258 ? 9.550 6.166 -40.216 1.00 27.33 258 ARG A N 1
ATOM 2034 C CA . ARG A 1 258 ? 8.180 5.886 -40.691 1.00 27.33 258 ARG A CA 1
ATOM 2035 C C . ARG A 1 258 ? 7.412 4.865 -39.848 1.00 27.33 258 ARG A C 1
ATOM 2037 O O . ARG A 1 258 ? 6.190 4.849 -39.954 1.00 27.33 258 ARG A O 1
ATOM 2044 N N . SER A 1 259 ? 8.065 4.054 -39.013 1.00 31.89 259 SER A N 1
ATOM 2045 C CA . SER A 1 259 ? 7.358 3.071 -38.171 1.00 31.89 259 SER A CA 1
ATOM 2046 C C . SER A 1 259 ? 7.025 3.560 -36.758 1.00 31.89 259 SER A C 1
ATOM 2048 O O . SER A 1 259 ? 6.169 2.959 -36.119 1.00 31.89 259 SER A O 1
ATOM 2050 N N . ALA A 1 260 ? 7.638 4.646 -36.273 1.00 34.56 260 ALA A N 1
ATOM 2051 C CA . ALA A 1 260 ? 7.429 5.126 -34.900 1.00 34.56 260 ALA A CA 1
ATOM 2052 C C . ALA A 1 260 ? 6.327 6.200 -34.772 1.00 34.56 260 ALA A C 1
ATOM 2054 O O . ALA A 1 260 ? 5.767 6.399 -33.697 1.00 34.56 260 ALA A O 1
ATOM 2055 N N . ASN A 1 261 ? 5.959 6.868 -35.871 1.00 27.78 261 ASN A N 1
ATOM 2056 C CA . ASN A 1 261 ? 5.031 8.005 -35.866 1.00 27.78 261 ASN A CA 1
ATOM 2057 C C . ASN A 1 261 ? 3.543 7.604 -35.870 1.00 27.78 261 ASN A C 1
ATOM 2059 O O . ASN A 1 261 ? 2.794 8.060 -36.734 1.00 27.78 261 ASN A O 1
ATOM 2063 N N . ARG A 1 262 ? 3.114 6.757 -34.922 1.00 32.09 262 ARG A N 1
ATOM 2064 C CA . ARG A 1 262 ? 1.765 6.800 -34.307 1.00 32.09 262 ARG A CA 1
ATOM 2065 C C . ARG A 1 262 ? 1.549 5.758 -33.201 1.00 32.09 262 ARG A C 1
ATOM 2067 O O . ARG A 1 262 ? 0.443 5.247 -33.053 1.00 32.09 262 ARG A O 1
ATOM 2074 N N . PHE A 1 263 ? 2.578 5.429 -32.423 1.00 36.22 263 PHE A N 1
ATOM 2075 C CA . PHE A 1 263 ? 2.318 4.787 -31.137 1.00 36.22 263 PHE A CA 1
ATOM 2076 C C . PHE A 1 263 ? 1.954 5.879 -30.141 1.00 36.22 263 PHE A C 1
ATOM 2078 O O . PHE A 1 263 ? 2.803 6.674 -29.745 1.00 36.22 263 PHE A O 1
ATOM 2085 N N . ASP A 1 264 ? 0.675 5.926 -29.777 1.00 28.66 264 ASP A N 1
ATOM 2086 C CA . ASP A 1 264 ? 0.233 6.566 -28.545 1.00 28.66 264 ASP A CA 1
ATOM 2087 C C . ASP A 1 264 ? 0.841 5.735 -27.406 1.00 28.66 264 ASP A C 1
ATOM 2089 O O . ASP A 1 264 ? 0.273 4.747 -26.938 1.00 28.66 264 ASP A O 1
ATOM 2093 N N . ALA A 1 265 ? 2.102 6.033 -27.089 1.00 34.34 265 ALA A N 1
ATOM 2094 C CA . ALA A 1 265 ? 2.858 5.421 -26.011 1.00 34.34 265 ALA A CA 1
ATOM 2095 C C . ALA A 1 265 ? 2.310 5.969 -24.690 1.00 34.34 265 ALA A C 1
ATOM 2097 O O . ALA A 1 265 ? 2.957 6.748 -23.994 1.00 34.34 265 ALA A O 1
ATOM 2098 N N . GLY A 1 266 ? 1.074 5.583 -24.371 1.00 25.36 266 GLY A N 1
ATOM 2099 C CA . GLY A 1 266 ? 0.507 5.743 -23.047 1.00 25.36 266 GLY A CA 1
ATOM 2100 C C . GLY A 1 266 ? 1.396 5.001 -22.058 1.00 25.36 266 GLY A C 1
ATOM 2101 O O . GLY A 1 266 ? 1.367 3.778 -21.994 1.00 25.36 266 GLY A O 1
ATOM 2102 N N . HIS A 1 267 ? 2.217 5.760 -21.334 1.00 30.80 267 HIS A N 1
ATOM 2103 C CA . HIS A 1 267 ? 2.984 5.329 -20.167 1.00 30.80 267 HIS A CA 1
ATOM 2104 C C . HIS A 1 267 ? 3.808 4.041 -20.338 1.00 30.80 267 HIS A C 1
ATOM 2106 O O . HIS A 1 267 ? 3.667 3.096 -19.565 1.00 30.80 267 HIS A O 1
ATOM 2112 N N . PHE A 1 268 ? 4.747 4.024 -21.289 1.00 35.56 268 PHE A N 1
ATOM 2113 C CA . PHE A 1 268 ? 5.920 3.160 -21.125 1.00 35.56 268 PHE A CA 1
ATOM 2114 C C . PHE A 1 268 ? 6.858 3.851 -20.131 1.00 35.56 268 PHE A C 1
ATOM 2116 O O . PHE A 1 268 ? 7.483 4.863 -20.454 1.00 35.56 268 PHE A O 1
ATOM 2123 N N . TYR A 1 269 ? 6.872 3.367 -18.888 1.00 36.78 269 TYR A N 1
ATOM 2124 C CA . TYR A 1 269 ? 7.755 3.888 -17.850 1.00 36.78 269 TYR A CA 1
ATOM 2125 C C . TYR A 1 269 ? 9.210 3.706 -18.311 1.00 36.78 269 TYR A C 1
ATOM 2127 O O . TYR A 1 269 ? 9.607 2.582 -18.628 1.00 36.78 269 TYR A O 1
ATOM 2135 N N . PRO A 1 270 ? 10.008 4.786 -18.400 1.00 35.62 270 PRO A N 1
ATOM 2136 C CA . PRO A 1 270 ? 11.419 4.653 -18.722 1.00 35.62 270 PRO A CA 1
ATOM 2137 C C . PRO A 1 270 ? 12.094 3.832 -17.623 1.00 35.62 270 PRO A C 1
ATOM 2139 O O . PRO A 1 270 ? 11.688 3.928 -16.467 1.00 35.62 270 PRO A O 1
ATOM 2142 N N . CYS A 1 271 ? 13.120 3.047 -17.968 1.00 37.72 271 CYS A N 1
ATOM 2143 C CA . CYS A 1 271 ? 13.972 2.355 -16.999 1.00 37.72 271 CYS A CA 1
ATOM 2144 C C . CYS A 1 271 ? 14.596 3.382 -16.035 1.00 37.72 271 CYS A C 1
ATOM 2146 O O . CYS A 1 271 ? 15.680 3.909 -16.288 1.00 37.72 271 CYS A O 1
ATOM 2148 N N . HIS A 1 272 ? 13.877 3.728 -14.968 1.00 33.66 272 HIS A N 1
ATOM 2149 C CA . HIS A 1 272 ? 14.328 4.621 -13.918 1.00 33.66 272 HIS A CA 1
ATOM 2150 C C . HIS A 1 272 ? 15.241 3.829 -12.994 1.00 33.66 272 HIS A C 1
ATOM 2152 O O . HIS A 1 272 ? 14.865 2.797 -12.443 1.00 33.66 272 HIS A O 1
ATOM 2158 N N . HIS A 1 273 ? 16.465 4.316 -12.860 1.00 36.47 273 HIS A N 1
ATOM 2159 C CA . HIS A 1 273 ? 17.439 3.807 -11.918 1.00 36.47 273 HIS A CA 1
ATOM 2160 C C . HIS A 1 273 ? 17.387 4.733 -10.698 1.00 36.47 273 HIS A C 1
ATOM 2162 O O . HIS A 1 273 ? 17.835 5.873 -10.780 1.00 36.47 273 HIS A O 1
ATOM 2168 N N . GLU A 1 274 ? 16.802 4.284 -9.586 1.00 31.80 274 GLU A N 1
ATOM 2169 C CA . GLU A 1 274 ? 16.890 5.011 -8.317 1.00 31.80 274 GLU A CA 1
ATOM 2170 C C . GLU A 1 274 ? 18.001 4.379 -7.479 1.00 31.80 274 GLU A C 1
ATOM 2172 O O . GLU A 1 274 ? 17.909 3.244 -7.012 1.00 31.80 274 GLU A O 1
ATOM 2177 N N . SER A 1 275 ? 19.116 5.102 -7.370 1.00 30.95 275 SER A N 1
ATOM 2178 C CA . SER A 1 275 ? 20.223 4.737 -6.496 1.00 30.95 275 SER A CA 1
ATOM 2179 C C . SER A 1 275 ? 19.793 5.026 -5.059 1.00 30.95 275 SER A C 1
ATOM 2181 O O . SER A 1 275 ? 19.802 6.178 -4.626 1.00 30.95 275 SER A O 1
ATOM 2183 N N . ALA A 1 276 ? 19.392 3.992 -4.321 1.00 26.86 276 ALA A N 1
ATOM 2184 C CA . ALA A 1 276 ? 19.182 4.083 -2.883 1.00 26.86 276 ALA A CA 1
ATOM 2185 C C . ALA A 1 276 ? 20.536 4.330 -2.194 1.00 26.86 276 ALA A C 1
ATOM 2187 O O . ALA A 1 276 ? 21.239 3.398 -1.808 1.00 26.86 276 ALA A O 1
ATOM 2188 N N . ASN A 1 277 ? 20.922 5.601 -2.061 1.00 30.31 277 ASN A N 1
ATOM 2189 C CA . ASN A 1 277 ? 22.016 6.019 -1.192 1.00 30.31 277 ASN A CA 1
ATOM 2190 C C . ASN A 1 277 ? 21.545 5.914 0.265 1.00 30.31 277 ASN A C 1
ATOM 2192 O O . ASN A 1 277 ? 21.094 6.889 0.864 1.00 30.31 277 ASN A O 1
ATOM 2196 N N . GLY A 1 278 ? 21.645 4.711 0.829 1.00 25.81 278 GLY A N 1
ATOM 2197 C CA . GLY A 1 278 ? 21.653 4.515 2.272 1.00 25.81 278 GLY A CA 1
ATOM 2198 C C . GLY A 1 278 ? 22.969 5.044 2.832 1.00 25.81 278 GLY A C 1
ATOM 2199 O O . GLY A 1 278 ? 23.989 4.367 2.766 1.00 25.81 278 GLY A O 1
ATOM 2200 N N . ALA A 1 279 ? 22.956 6.274 3.341 1.00 28.81 279 ALA A N 1
ATOM 2201 C CA . ALA A 1 279 ? 24.033 6.791 4.170 1.00 28.81 279 ALA A CA 1
ATOM 2202 C C . ALA A 1 279 ? 23.964 6.101 5.543 1.00 28.81 279 ALA A C 1
ATOM 2204 O O . ALA A 1 279 ? 23.113 6.438 6.367 1.00 28.81 279 ALA A O 1
ATOM 2205 N N . GLU A 1 280 ? 24.835 5.122 5.783 1.00 28.80 280 GLU A N 1
ATOM 2206 C CA . GLU A 1 280 ? 25.154 4.678 7.142 1.00 28.80 280 GLU A CA 1
ATOM 2207 C C . GLU A 1 280 ? 26.060 5.731 7.809 1.00 28.80 280 GLU A C 1
ATOM 2209 O O . GLU A 1 280 ? 27.014 6.199 7.182 1.00 28.80 280 GLU A O 1
ATOM 2214 N N . PRO A 1 281 ? 25.786 6.149 9.058 1.00 31.64 281 PRO A N 1
ATOM 2215 C CA . PRO A 1 281 ? 26.659 7.068 9.769 1.00 31.64 281 PRO A CA 1
ATOM 2216 C C . PRO A 1 281 ? 27.890 6.323 10.295 1.00 31.64 281 PRO A C 1
ATOM 2218 O O . PRO A 1 281 ? 27.774 5.367 11.064 1.00 31.64 281 PRO A O 1
ATOM 2221 N N . GLU A 1 282 ? 29.075 6.802 9.914 1.00 30.94 282 GLU A N 1
ATOM 2222 C CA . GLU A 1 282 ? 30.345 6.434 10.538 1.00 30.94 282 GLU A CA 1
ATOM 2223 C C . GLU A 1 282 ? 30.283 6.707 12.052 1.00 30.94 282 GLU A C 1
ATOM 2225 O O . GLU A 1 282 ? 30.276 7.849 12.517 1.00 30.94 282 GLU A O 1
ATOM 2230 N N . SER A 1 283 ? 30.231 5.630 12.832 1.00 28.02 283 SER A N 1
ATOM 2231 C CA . SER A 1 283 ? 30.480 5.634 14.270 1.00 28.02 283 SER A CA 1
ATOM 2232 C C . SER A 1 283 ? 31.986 5.531 14.496 1.00 28.02 283 SER A C 1
ATOM 2234 O O . SER A 1 283 ? 32.549 4.440 14.440 1.00 28.02 283 SER A O 1
ATOM 2236 N N . ASN A 1 284 ? 32.621 6.669 14.779 1.00 32.94 284 ASN A N 1
ATOM 2237 C CA . ASN A 1 284 ? 33.968 6.739 15.347 1.00 32.94 284 ASN A CA 1
ATOM 2238 C C . ASN A 1 284 ? 34.040 5.968 16.678 1.00 32.94 284 ASN A C 1
ATOM 2240 O O . ASN A 1 284 ? 33.320 6.303 17.622 1.00 32.94 284 ASN A O 1
ATOM 2244 N N . ALA A 1 285 ? 34.964 5.010 16.760 1.00 36.00 285 ALA A N 1
ATOM 2245 C CA . ALA A 1 285 ? 35.609 4.545 17.986 1.00 36.00 285 ALA A CA 1
ATOM 2246 C C . ALA A 1 285 ? 37.038 4.099 17.654 1.00 36.00 285 ALA A C 1
ATOM 2248 O O . ALA A 1 285 ? 37.201 3.379 16.643 1.00 36.00 285 ALA A O 1
#

Foldseek 3Di:
DVVVVLVVVLVCCLVCVVVVLVVLVVVLVVVLVVQLVVVVVVVDDSVVSSVVSCVVVPDVVVVSVVVVVPHVNVVVVVVVVVVVVVVVVCVVVVPVVVVVVVVVCCVVVVVVVVVVVCCVPPVPQQPFPPSVQDDDDADPDPDDDPDPDPDDPDGRDDDPVRQVVCQVPPPPHPGGKDKDKDWDWDDDPHDIDIDIDIDIAQCRCVSRVDDDPDDDGRHNVNDDDPPPPPPPPPDDDDDDDDDDPPDDPPDPPVVVPPRPPDPPPPDPDPPDDDDPPPDDDDDDD